Protein AF-X1LSU9-F1 (afdb_monomer_lite)

pLDDT: mean 71.49, std 16.11, range [27.92, 94.62]

Sequence (188 aa):
MALQNEELSKTIVENSAYKALVYTICIPLQLEEAGIKQLFEEMKAILFQFNMSEADKIRLKLGGREEEIYAFFLDNYENIQKHLKIDEVEKLVGQLTKFAREKGRILDFFYCLSKMNGLEEWKRRVSSEILIILEQRLENFFRKIALDQNIASEQDAEKLEKIKSFIQDFRTLPFPEEATKFLLDEVP

Organism: NCBI:txid412755

Secondary structure (DSSP, 8-state):
-HHHHHHHHHHHHHHHHHHHHHHHHHHHH---HHHHHHHHHHHHHHHTTTTS-HHHHHHHHTTS-HHHHHHHHHHHHHHHHHHS-HHHHHHHHHHHHHHHHHTT-HHHHHHHHHHSSS-HHHHHHHHHHHHHHHHHHHHHHHHHHHHHS---SHHHHHHHHHHHHHHHHHHHS---HHHHHHHHHT--

Foldseek 3Di:
DVVVVVVVVVVVVLVVVLVVQCVVDCVPPVDDSVVSVVVCVVCVCVVCVVVDDLLSVLVVQCVDDLVSNLVCCLVQVVSNLVRDDPVVVLVSLVSNCVVCVVVVNLVSSLVSVVPHPDPVVSNLVSVVVVLVVVLVVLVVVLVCLVVVDPVPDPVSVVVSVVSVVVSVVSVVPDRPVVNVCVVVVPDD

Radius of gyration: 27.12 Å; chains: 1; bounding box: 68×30×82 Å

Structure (mmCIF, N/CA/C/O backbone):
data_AF-X1LSU9-F1
#
_entry.id   AF-X1LSU9-F1
#
loop_
_atom_site.group_PDB
_atom_site.id
_atom_site.type_symbol
_atom_site.label_atom_id
_atom_site.label_alt_id
_atom_site.label_comp_id
_atom_site.label_asym_id
_atom_site.label_entity_id
_atom_site.label_seq_id
_atom_site.pdbx_PDB_ins_code
_atom_site.Cartn_x
_atom_site.Cartn_y
_atom_site.Cartn_z
_atom_site.occupancy
_atom_site.B_iso_or_equiv
_atom_site.auth_seq_id
_atom_site.auth_comp_id
_atom_site.auth_asym_id
_atom_site.auth_atom_id
_atom_site.pdbx_PDB_model_num
ATOM 1 N N . MET A 1 1 ? 31.922 -7.205 -19.669 1.00 43.41 1 MET A N 1
ATOM 2 C CA . MET A 1 1 ? 31.616 -7.789 -20.995 1.00 43.41 1 MET A CA 1
ATOM 3 C C . MET A 1 1 ? 30.125 -8.064 -21.199 1.00 43.41 1 MET A C 1
ATOM 5 O O . MET A 1 1 ? 29.621 -7.628 -22.218 1.00 43.41 1 MET A O 1
ATOM 9 N N . ALA A 1 2 ? 29.395 -8.696 -20.266 1.00 40.69 2 ALA A N 1
ATOM 10 C CA . ALA A 1 2 ? 27.947 -8.937 -20.431 1.00 40.69 2 ALA A CA 1
ATOM 11 C C . ALA A 1 2 ? 27.090 -7.647 -20.448 1.00 40.69 2 ALA A C 1
ATOM 13 O O . ALA A 1 2 ? 26.351 -7.426 -21.399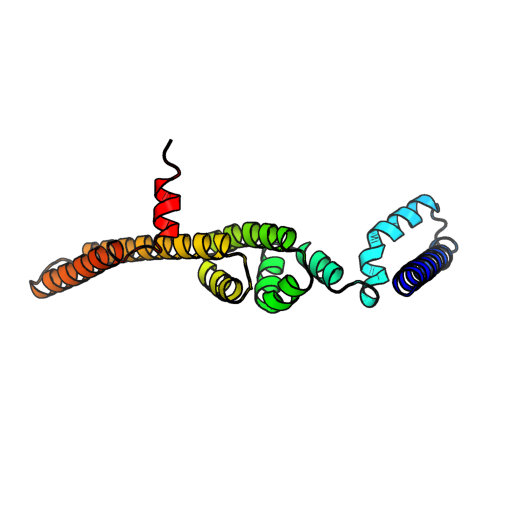 1.00 40.69 2 ALA A O 1
ATOM 14 N N . LEU A 1 3 ? 27.284 -6.743 -19.477 1.00 39.47 3 LEU A N 1
ATOM 15 C CA . LEU A 1 3 ? 26.554 -5.462 -19.383 1.00 39.47 3 LEU A CA 1
ATOM 16 C C . LEU A 1 3 ? 26.781 -4.531 -20.593 1.00 39.47 3 LEU A C 1
ATOM 18 O O . LEU A 1 3 ? 25.851 -3.905 -21.083 1.00 39.47 3 LEU A O 1
ATOM 22 N N . GLN A 1 4 ? 28.009 -4.499 -21.126 1.00 40.50 4 GLN A N 1
ATOM 23 C CA . GLN A 1 4 ? 28.347 -3.708 -22.319 1.00 40.50 4 GLN A CA 1
ATOM 24 C C . GLN A 1 4 ? 27.690 -4.253 -23.595 1.00 40.50 4 GLN A C 1
ATOM 26 O O . GLN A 1 4 ? 27.362 -3.476 -24.484 1.00 40.50 4 GLN A O 1
ATOM 31 N N . ASN A 1 5 ? 27.475 -5.569 -23.693 1.00 44.84 5 ASN A N 1
ATOM 32 C CA . ASN A 1 5 ? 26.793 -6.176 -24.838 1.00 44.84 5 ASN A CA 1
ATOM 33 C C . ASN A 1 5 ? 25.274 -5.950 -24.799 1.00 44.84 5 ASN A C 1
ATOM 35 O O . ASN A 1 5 ? 24.658 -5.812 -25.854 1.00 44.84 5 ASN A O 1
ATOM 39 N N . GLU A 1 6 ? 24.670 -5.878 -23.610 1.00 47.44 6 GLU A N 1
ATOM 40 C CA . GLU A 1 6 ? 23.243 -5.564 -23.449 1.00 47.44 6 GLU A CA 1
ATOM 41 C C . GLU A 1 6 ? 22.931 -4.104 -23.797 1.00 47.44 6 GLU A C 1
ATOM 43 O O . GLU A 1 6 ? 21.983 -3.843 -24.540 1.00 47.44 6 GLU A O 1
ATOM 48 N N . GLU A 1 7 ? 23.760 -3.156 -23.347 1.00 52.84 7 GLU A N 1
ATOM 49 C CA . GLU A 1 7 ? 23.630 -1.743 -23.731 1.00 52.84 7 GLU A CA 1
ATOM 50 C C . GLU A 1 7 ? 23.815 -1.546 -25.240 1.00 52.84 7 GLU A C 1
ATOM 52 O O . GLU A 1 7 ? 23.003 -0.873 -25.876 1.00 52.84 7 GLU A O 1
ATOM 57 N N . LEU A 1 8 ? 24.818 -2.198 -25.840 1.00 51.56 8 LEU A N 1
ATOM 58 C CA . LEU A 1 8 ? 25.077 -2.111 -27.279 1.00 51.56 8 LEU A CA 1
ATOM 59 C C . LEU A 1 8 ? 23.919 -2.694 -28.107 1.00 51.56 8 LEU A C 1
ATOM 61 O O . LEU A 1 8 ? 23.498 -2.099 -29.100 1.00 51.56 8 LEU A O 1
ATOM 65 N N . SER A 1 9 ? 23.369 -3.834 -27.676 1.00 57.09 9 SER A N 1
ATOM 66 C CA . SER A 1 9 ? 22.204 -4.471 -28.301 1.00 57.09 9 SER A CA 1
ATOM 67 C C . SER A 1 9 ? 20.972 -3.564 -28.242 1.00 57.09 9 SER A C 1
ATOM 69 O O . SER A 1 9 ? 20.299 -3.347 -29.253 1.00 57.09 9 SER A O 1
ATOM 71 N N . LYS A 1 10 ? 20.728 -2.935 -27.085 1.00 60.06 10 LYS A N 1
ATOM 72 C CA . LYS A 1 10 ? 19.634 -1.979 -26.896 1.00 60.06 10 LYS A CA 1
ATOM 73 C C . LYS A 1 10 ? 19.772 -0.769 -27.821 1.00 60.06 10 LYS A C 1
ATOM 75 O O . LYS A 1 10 ? 18.811 -0.412 -28.496 1.00 60.06 10 LYS A O 1
ATOM 80 N N . THR A 1 11 ? 20.967 -0.187 -27.935 1.00 66.38 11 THR A N 1
ATOM 81 C CA . THR A 1 11 ? 21.220 0.949 -28.839 1.00 66.38 11 THR A CA 1
ATOM 82 C C . THR A 1 11 ? 20.999 0.588 -30.313 1.00 66.38 11 THR A C 1
ATOM 84 O O . THR A 1 11 ? 20.454 1.389 -31.073 1.00 66.38 11 THR A O 1
ATOM 87 N N . ILE A 1 12 ? 21.384 -0.619 -30.741 1.00 67.44 12 ILE A N 1
ATOM 88 C CA . ILE A 1 12 ? 21.176 -1.087 -32.123 1.00 67.44 12 ILE A CA 1
ATOM 89 C C . ILE A 1 12 ? 19.682 -1.257 -32.425 1.00 67.44 12 ILE A C 1
ATOM 91 O O . ILE A 1 12 ? 19.212 -0.844 -33.490 1.00 67.44 12 ILE A O 1
ATOM 95 N N . VAL A 1 13 ? 18.928 -1.828 -31.485 1.00 68.12 13 VAL A N 1
ATOM 96 C CA . VAL A 1 13 ? 17.480 -2.031 -31.611 1.00 68.12 13 VAL A CA 1
ATOM 97 C C . VAL A 1 13 ? 16.734 -0.694 -31.623 1.00 68.12 13 VAL A C 1
ATOM 99 O O . VAL A 1 13 ? 15.888 -0.479 -32.491 1.00 68.12 13 VAL A O 1
ATOM 102 N N . GLU A 1 14 ? 17.094 0.237 -30.737 1.00 65.12 14 GLU A N 1
ATOM 103 C CA . GLU A 1 14 ? 16.506 1.582 -30.691 1.00 65.12 14 GLU A CA 1
ATOM 104 C C . GLU A 1 14 ? 16.748 2.360 -31.990 1.00 65.12 14 GLU A C 1
ATOM 106 O O . GLU A 1 14 ? 15.809 2.907 -32.571 1.00 65.12 14 GLU A O 1
ATOM 111 N N . ASN A 1 15 ? 17.976 2.324 -32.514 1.00 71.56 15 ASN A N 1
ATOM 112 C CA . ASN A 1 15 ? 18.310 2.957 -33.790 1.00 71.56 15 ASN A CA 1
ATOM 113 C C . ASN A 1 15 ? 17.578 2.322 -34.978 1.00 71.56 15 ASN A C 1
ATOM 115 O O . ASN A 1 15 ? 17.238 3.013 -35.940 1.00 71.56 15 ASN A O 1
ATOM 119 N N . SER A 1 16 ? 17.336 1.013 -34.932 1.00 68.00 16 SER A N 1
ATOM 120 C CA . SER A 1 16 ? 16.625 0.299 -35.995 1.00 68.00 16 SER A CA 1
ATOM 121 C C . SER A 1 16 ? 15.130 0.618 -35.986 1.00 68.00 16 SER A C 1
ATOM 123 O O . SER A 1 16 ? 14.554 0.848 -37.048 1.00 68.00 16 SER A O 1
ATOM 125 N N . ALA A 1 17 ? 14.514 0.711 -34.805 1.00 64.62 17 ALA A N 1
ATOM 126 C CA . ALA A 1 17 ? 13.117 1.113 -34.663 1.00 64.62 17 ALA A CA 1
ATOM 127 C C . ALA A 1 17 ? 12.899 2.578 -35.059 1.00 64.62 17 ALA A C 1
ATOM 129 O O . ALA A 1 17 ? 11.955 2.869 -35.788 1.00 64.62 17 ALA A O 1
ATOM 130 N N . TYR A 1 18 ? 13.799 3.483 -34.655 1.00 66.75 18 TYR A N 1
ATOM 131 C CA . TYR A 1 18 ? 13.759 4.884 -35.081 1.00 66.75 18 TYR A CA 1
ATOM 132 C C . TYR A 1 18 ? 13.833 4.995 -36.609 1.00 66.75 18 TYR A C 1
ATOM 134 O O . TYR A 1 18 ? 12.986 5.635 -37.227 1.00 66.75 18 TYR A O 1
ATOM 142 N N . LYS A 1 19 ? 14.780 4.287 -37.243 1.00 64.69 19 LYS A N 1
ATOM 143 C CA . LYS A 1 19 ? 14.878 4.236 -38.710 1.00 64.69 19 LYS A CA 1
ATOM 144 C C . LYS A 1 19 ? 13.607 3.678 -39.349 1.00 64.69 19 LYS A C 1
ATOM 146 O O . LYS A 1 19 ? 13.119 4.264 -40.308 1.00 64.69 19 LYS A O 1
ATOM 151 N N . ALA A 1 20 ? 13.050 2.587 -38.828 1.00 64.31 20 ALA A N 1
ATOM 152 C CA . ALA A 1 20 ? 11.812 2.010 -39.350 1.00 64.31 20 ALA A CA 1
ATOM 153 C C . ALA A 1 20 ? 10.632 2.992 -39.256 1.00 64.31 20 ALA A C 1
ATOM 155 O O . ALA A 1 20 ? 9.842 3.095 -40.194 1.00 64.31 20 ALA A O 1
ATOM 156 N N . LEU A 1 21 ? 10.546 3.755 -38.165 1.00 63.75 21 LEU A N 1
ATOM 157 C CA . LEU A 1 21 ? 9.507 4.759 -37.955 1.00 63.75 21 LEU A CA 1
ATOM 158 C C . LEU A 1 21 ? 9.661 5.941 -38.925 1.00 63.75 21 LEU A C 1
ATOM 160 O O . LEU A 1 21 ? 8.684 6.346 -39.551 1.00 63.75 21 LEU A O 1
ATOM 164 N N . VAL A 1 22 ? 10.894 6.406 -39.152 1.00 58.59 22 VAL A N 1
ATOM 165 C CA . VAL A 1 22 ? 11.222 7.400 -40.189 1.00 58.59 22 VAL A CA 1
ATOM 166 C C . VAL A 1 22 ? 10.805 6.900 -41.576 1.00 58.59 22 VAL A C 1
ATOM 168 O O . VAL A 1 22 ? 10.072 7.588 -42.276 1.00 58.59 22 VAL A O 1
ATOM 171 N N . TYR A 1 23 ? 11.176 5.680 -41.974 1.00 55.72 23 TYR A N 1
ATOM 172 C CA . TYR A 1 23 ? 10.815 5.149 -43.298 1.00 55.72 23 TYR A CA 1
ATOM 173 C C . TYR A 1 23 ? 9.305 4.945 -43.485 1.00 55.72 23 TYR A C 1
ATOM 175 O O . TYR A 1 23 ? 8.791 5.155 -44.583 1.00 55.72 23 TYR A O 1
ATOM 183 N N . THR A 1 24 ? 8.591 4.563 -42.425 1.00 56.50 24 THR A N 1
ATOM 184 C CA . THR A 1 24 ? 7.154 4.250 -42.486 1.00 56.50 24 THR A CA 1
ATOM 185 C C . THR A 1 24 ? 6.278 5.506 -42.424 1.00 56.50 24 THR A C 1
ATOM 187 O O . THR A 1 24 ? 5.192 5.515 -42.996 1.00 56.50 24 THR A O 1
ATOM 190 N N . ILE A 1 25 ? 6.743 6.574 -41.763 1.00 56.84 25 ILE A N 1
ATOM 191 C CA . ILE A 1 25 ? 5.957 7.792 -41.509 1.00 56.84 25 ILE A CA 1
ATOM 192 C C . ILE A 1 25 ? 6.453 8.990 -42.343 1.00 56.84 25 ILE A C 1
ATOM 194 O O . ILE A 1 25 ? 5.621 9.695 -42.911 1.00 56.84 25 ILE A O 1
ATOM 198 N N . CYS A 1 26 ? 7.767 9.226 -42.491 1.00 48.84 26 CYS A N 1
ATOM 199 C CA . CYS A 1 26 ? 8.276 10.395 -43.237 1.00 48.84 26 CYS A CA 1
ATOM 200 C C . CYS A 1 26 ? 7.946 10.334 -44.729 1.00 48.84 26 CYS A C 1
ATOM 202 O O . CYS A 1 26 ? 7.553 11.345 -45.306 1.00 48.84 26 CYS A O 1
ATOM 204 N N . ILE A 1 27 ? 8.134 9.175 -45.369 1.00 53.09 27 ILE A N 1
ATOM 205 C CA . ILE A 1 27 ? 8.016 9.070 -46.832 1.00 53.09 27 ILE A CA 1
ATOM 206 C C . ILE A 1 27 ? 6.568 9.306 -47.299 1.00 53.09 27 ILE A C 1
ATOM 208 O O . ILE A 1 27 ? 6.387 10.055 -48.260 1.00 53.09 27 ILE A O 1
ATOM 212 N N . PRO A 1 28 ? 5.530 8.758 -46.632 1.00 54.03 28 PRO A N 1
ATOM 213 C CA . PRO A 1 28 ? 4.147 8.986 -47.052 1.00 54.03 28 PRO A CA 1
ATOM 214 C C . PRO A 1 28 ? 3.534 10.301 -46.543 1.00 54.03 28 PRO A C 1
ATOM 216 O O . PRO A 1 28 ? 2.667 10.845 -47.221 1.00 54.03 28 PRO A O 1
ATOM 219 N N . LEU A 1 29 ? 3.936 10.806 -45.365 1.00 57.53 29 LEU A N 1
ATOM 220 C CA . LEU A 1 29 ? 3.254 11.931 -44.692 1.00 57.53 29 LEU A CA 1
ATOM 221 C C . LEU A 1 29 ? 4.034 13.257 -44.702 1.00 57.53 29 LEU A C 1
ATOM 223 O O . LEU A 1 29 ? 3.509 14.250 -44.209 1.00 57.53 29 LEU A O 1
ATOM 227 N N . GLN A 1 30 ? 5.255 13.291 -45.256 1.00 62.78 30 GLN A N 1
ATOM 228 C CA . GLN A 1 30 ? 6.092 14.501 -45.388 1.00 62.78 30 GLN A CA 1
ATOM 229 C C . GLN A 1 30 ? 6.279 15.293 -44.078 1.00 62.78 30 GLN A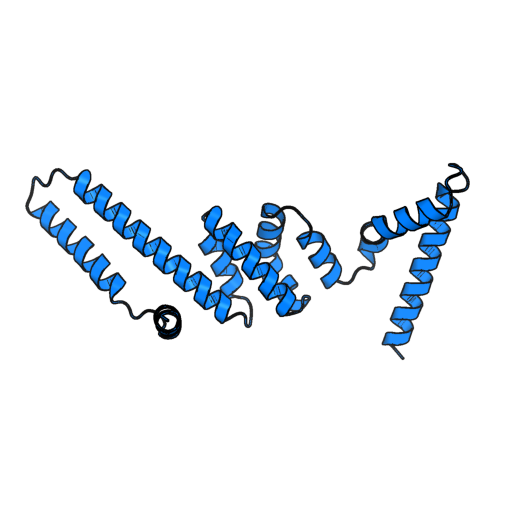 C 1
ATOM 231 O O . GLN A 1 30 ? 6.394 16.516 -44.086 1.00 62.78 30 GLN A O 1
ATOM 236 N N . LEU A 1 31 ? 6.302 14.604 -42.937 1.00 62.94 31 LEU A N 1
ATOM 237 C CA . LEU A 1 31 ? 6.527 15.233 -41.637 1.00 62.94 31 LEU A CA 1
ATOM 238 C C . LEU A 1 31 ? 8.015 15.547 -41.428 1.00 62.94 31 LEU A C 1
ATOM 240 O O . LEU A 1 31 ? 8.885 14.767 -41.824 1.00 62.94 31 LEU A O 1
ATOM 244 N N . GLU A 1 32 ? 8.298 16.668 -40.762 1.00 69.81 32 GLU A N 1
ATOM 245 C CA . GLU A 1 32 ? 9.661 17.051 -40.387 1.00 69.81 32 GLU A CA 1
ATOM 246 C C . GLU A 1 32 ? 10.273 16.047 -39.399 1.00 69.81 32 GLU A C 1
ATOM 248 O O . GLU A 1 32 ? 9.643 15.631 -38.422 1.00 69.81 32 GLU A O 1
ATOM 253 N N . GLU A 1 33 ? 11.541 15.697 -39.625 1.00 65.56 33 GLU A N 1
ATOM 254 C CA . GLU A 1 33 ? 12.274 14.696 -38.837 1.00 65.56 33 GLU A CA 1
ATOM 255 C C . GLU A 1 33 ? 12.290 15.022 -37.331 1.00 65.56 33 GLU A C 1
ATOM 257 O O . GLU A 1 33 ? 12.196 14.125 -36.491 1.00 65.56 33 GLU A O 1
ATOM 262 N N . ALA A 1 34 ? 12.326 16.310 -36.974 1.00 72.69 34 ALA A N 1
ATOM 263 C CA . ALA A 1 34 ? 12.299 16.768 -35.587 1.00 72.69 34 ALA A CA 1
ATOM 264 C C . ALA A 1 34 ? 11.001 16.381 -34.852 1.00 72.69 34 ALA A C 1
ATOM 266 O O . ALA A 1 34 ? 11.062 15.904 -33.717 1.00 72.69 34 ALA A O 1
ATOM 267 N N . GLY A 1 35 ? 9.842 16.520 -35.504 1.00 66.56 35 GLY A N 1
ATOM 268 C CA . GLY A 1 35 ? 8.546 16.159 -34.919 1.00 66.56 35 GLY A CA 1
ATOM 269 C C . GLY A 1 35 ? 8.390 14.650 -34.730 1.00 66.56 35 GLY A C 1
ATOM 270 O O . GLY A 1 35 ? 7.811 14.197 -33.747 1.00 66.56 35 GLY A O 1
ATOM 271 N N . ILE A 1 36 ? 8.980 13.851 -35.622 1.00 65.56 36 ILE A N 1
ATOM 272 C CA . ILE A 1 36 ? 8.977 12.388 -35.508 1.00 65.56 36 ILE A CA 1
ATOM 273 C C . ILE A 1 36 ? 9.933 11.905 -34.424 1.00 65.56 36 ILE A C 1
ATOM 275 O O . ILE A 1 36 ? 9.603 10.965 -33.707 1.00 65.56 36 ILE A O 1
ATOM 279 N N . LYS A 1 37 ? 11.092 12.544 -34.258 1.00 69.12 37 LYS A N 1
ATOM 280 C CA . LYS A 1 37 ? 11.986 12.245 -33.136 1.00 69.12 37 LYS A CA 1
ATOM 281 C C . LYS A 1 37 ? 11.293 12.485 -31.799 1.00 69.12 37 LYS A C 1
ATOM 283 O O . LYS A 1 37 ? 11.411 11.658 -30.900 1.00 69.12 37 LYS A O 1
ATOM 288 N N . GLN A 1 38 ? 10.529 13.568 -31.694 1.00 71.62 38 GLN A N 1
ATOM 289 C CA . GLN A 1 38 ? 9.727 13.843 -30.510 1.00 71.62 38 GLN A CA 1
ATOM 290 C C . GLN A 1 38 ? 8.628 12.786 -30.308 1.00 71.62 38 GLN A C 1
ATOM 292 O O . GLN A 1 38 ? 8.544 12.204 -29.232 1.00 71.62 38 GLN A O 1
ATOM 297 N N . LEU A 1 39 ? 7.866 12.456 -31.357 1.00 66.69 39 LEU A N 1
ATOM 298 C CA . LEU A 1 39 ? 6.844 11.406 -31.313 1.00 66.69 39 LEU A CA 1
ATOM 299 C C . LEU A 1 39 ? 7.436 10.036 -30.932 1.00 66.69 39 LEU A C 1
ATOM 301 O O . LEU A 1 39 ? 6.845 9.287 -30.163 1.00 66.69 39 LEU A O 1
ATOM 305 N N . PHE A 1 40 ? 8.615 9.700 -31.455 1.00 67.00 40 PHE A N 1
ATOM 306 C CA . PHE A 1 40 ? 9.320 8.460 -31.146 1.00 67.00 40 PHE A CA 1
ATOM 307 C C . PHE A 1 40 ? 9.729 8.397 -29.678 1.00 67.00 40 PHE A C 1
ATOM 309 O O . PHE A 1 40 ? 9.519 7.363 -29.056 1.00 67.00 40 PHE A O 1
ATOM 316 N N . GLU A 1 41 ? 10.275 9.477 -29.115 1.00 69.38 41 GLU A N 1
ATOM 317 C CA . GLU A 1 41 ? 10.607 9.542 -27.687 1.00 69.38 41 GLU A CA 1
ATOM 318 C C . GLU A 1 41 ? 9.349 9.443 -26.810 1.00 69.38 41 GLU A C 1
ATOM 320 O O . GLU A 1 41 ? 9.332 8.683 -25.842 1.00 69.38 41 GLU A O 1
ATOM 325 N N . GLU A 1 42 ? 8.262 10.119 -27.191 1.00 70.38 42 GLU A N 1
ATOM 326 C CA . GLU A 1 42 ? 6.972 10.053 -26.490 1.00 70.38 42 GLU A CA 1
ATOM 327 C C . GLU A 1 42 ? 6.345 8.647 -26.554 1.00 70.38 42 GLU A C 1
ATOM 329 O O . GLU A 1 42 ? 5.770 8.162 -25.580 1.00 70.38 42 GLU A O 1
ATOM 334 N N . MET A 1 43 ? 6.498 7.950 -27.683 1.00 62.09 43 MET A N 1
ATOM 335 C CA . MET A 1 43 ? 5.953 6.608 -27.905 1.00 62.09 43 MET A CA 1
ATOM 336 C C . MET A 1 43 ? 6.931 5.481 -27.560 1.00 62.09 43 MET A C 1
ATOM 338 O O . MET A 1 43 ? 6.549 4.311 -27.624 1.00 62.09 43 MET A O 1
ATOM 342 N N . LYS A 1 44 ? 8.171 5.788 -27.165 1.00 66.12 44 LYS A N 1
ATOM 343 C CA . LYS A 1 44 ? 9.240 4.806 -26.914 1.00 66.12 44 LYS A CA 1
ATOM 344 C C . LYS A 1 44 ? 8.816 3.758 -25.887 1.00 66.12 44 LYS A C 1
ATOM 346 O O . LYS A 1 44 ? 9.028 2.563 -26.084 1.00 66.12 44 LYS A O 1
ATOM 351 N N . ALA A 1 45 ? 8.139 4.200 -24.830 1.00 56.81 45 ALA A N 1
ATOM 352 C CA . ALA A 1 45 ? 7.611 3.333 -23.780 1.00 56.81 45 ALA A CA 1
ATOM 353 C C . ALA A 1 45 ? 6.540 2.344 -24.290 1.00 56.81 45 ALA A C 1
ATOM 355 O O . ALA A 1 45 ? 6.424 1.236 -23.775 1.00 56.81 45 ALA A O 1
ATOM 356 N N . ILE A 1 46 ? 5.787 2.718 -25.329 1.00 58.12 46 ILE A N 1
ATOM 357 C CA . ILE A 1 46 ? 4.765 1.870 -25.961 1.00 58.12 46 ILE A CA 1
ATOM 358 C C . ILE A 1 46 ? 5.416 0.943 -26.999 1.00 58.12 46 ILE A C 1
ATOM 360 O O . ILE A 1 46 ? 5.146 -0.255 -27.026 1.00 58.12 46 ILE A O 1
ATOM 364 N N . LEU A 1 47 ? 6.317 1.477 -27.829 1.00 56.59 47 LEU A N 1
ATOM 365 C CA . LEU A 1 47 ? 6.982 0.746 -28.914 1.00 56.59 47 LEU A CA 1
ATOM 366 C C . LEU A 1 47 ? 7.902 -0.373 -28.408 1.00 56.59 47 LEU A C 1
ATOM 368 O O . LEU A 1 47 ? 8.030 -1.406 -29.062 1.00 56.59 47 LEU A O 1
ATOM 372 N N . PHE A 1 48 ? 8.514 -0.197 -27.235 1.00 58.66 48 PHE A N 1
ATOM 373 C CA . PHE A 1 48 ? 9.424 -1.180 -26.643 1.00 58.66 48 PHE A CA 1
ATOM 374 C C . PHE A 1 48 ? 8.822 -1.969 -25.485 1.00 58.66 48 PHE A C 1
ATOM 376 O O . PHE A 1 48 ? 9.571 -2.609 -24.753 1.00 58.66 48 PHE A O 1
ATOM 383 N N . GLN A 1 49 ? 7.497 -2.001 -25.336 1.00 51.84 49 GLN A N 1
ATOM 384 C CA . GLN A 1 49 ? 6.814 -2.704 -24.243 1.00 51.84 49 GLN A CA 1
ATOM 385 C C . GLN A 1 49 ? 7.281 -4.169 -24.051 1.00 51.84 49 GLN A C 1
ATOM 387 O O . GLN A 1 49 ? 7.290 -4.677 -22.928 1.00 51.84 49 GLN A O 1
ATOM 392 N N . PHE A 1 50 ? 7.739 -4.835 -25.120 1.00 53.69 50 PHE A N 1
ATOM 393 C CA . PHE A 1 50 ? 8.284 -6.201 -25.089 1.00 53.69 50 PHE A CA 1
ATOM 394 C C . PHE A 1 50 ? 9.769 -6.309 -24.671 1.00 53.69 50 PHE A C 1
ATOM 396 O O . PHE A 1 50 ? 10.190 -7.385 -24.260 1.00 53.69 50 PHE A O 1
ATOM 403 N N . ASN A 1 51 ? 10.537 -5.211 -24.708 1.00 62.44 51 ASN A N 1
ATOM 404 C CA . ASN A 1 51 ? 11.956 -5.120 -24.313 1.00 62.44 51 ASN A CA 1
ATOM 405 C C . ASN A 1 51 ? 12.189 -4.299 -23.027 1.00 62.44 51 ASN A C 1
ATOM 407 O O . ASN A 1 51 ? 13.333 -4.040 -22.652 1.00 62.44 51 ASN A O 1
ATOM 411 N N . MET A 1 52 ? 11.127 -3.853 -22.353 1.00 63.94 52 MET A N 1
ATOM 412 C CA . MET A 1 52 ? 11.241 -3.114 -21.095 1.00 63.94 52 MET A CA 1
ATOM 413 C C . MET A 1 52 ? 11.632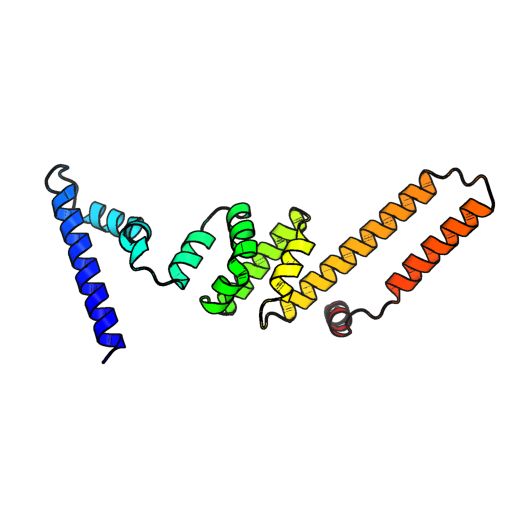 -4.034 -19.940 1.00 63.94 52 MET A C 1
ATOM 415 O O . MET A 1 52 ? 11.149 -5.165 -19.843 1.00 63.94 52 MET A O 1
ATOM 419 N N . SER A 1 53 ? 12.467 -3.519 -19.034 1.00 74.75 53 SER A N 1
ATOM 420 C CA . SER A 1 53 ? 12.718 -4.194 -17.762 1.00 74.75 53 SER A CA 1
ATOM 421 C C . SER A 1 53 ? 11.407 -4.311 -16.974 1.00 74.75 53 SER A C 1
ATOM 423 O O . SER A 1 53 ? 10.521 -3.463 -17.106 1.00 74.75 53 SER A O 1
ATOM 425 N N . GLU A 1 54 ? 11.265 -5.341 -16.137 1.00 80.94 54 GLU A N 1
ATOM 426 C CA . GLU A 1 54 ? 10.067 -5.492 -15.291 1.00 80.94 54 GLU A CA 1
ATOM 427 C C . GLU A 1 54 ? 9.828 -4.257 -14.407 1.00 80.94 54 GLU A C 1
ATOM 429 O O . GLU A 1 54 ? 8.688 -3.834 -14.229 1.00 80.94 54 GLU A O 1
ATOM 434 N N . ALA A 1 55 ? 10.899 -3.598 -13.951 1.00 80.00 55 ALA A N 1
ATOM 435 C CA . ALA A 1 55 ? 10.810 -2.342 -13.211 1.00 80.00 55 ALA A CA 1
ATOM 436 C C . ALA A 1 55 ? 10.149 -1.225 -14.037 1.00 80.00 55 ALA A C 1
ATOM 438 O O . ALA A 1 55 ? 9.287 -0.510 -13.531 1.00 80.00 55 ALA A O 1
ATOM 439 N N . ASP A 1 56 ? 10.495 -1.087 -15.318 1.00 74.00 56 ASP A N 1
ATOM 440 C CA . ASP A 1 56 ? 9.911 -0.045 -16.168 1.00 74.00 56 ASP A CA 1
ATOM 441 C C . ASP A 1 56 ? 8.459 -0.362 -16.552 1.00 74.00 56 ASP A C 1
ATOM 443 O O . ASP A 1 56 ? 7.633 0.548 -16.643 1.00 74.00 56 ASP A O 1
ATOM 447 N N . LYS A 1 57 ? 8.115 -1.647 -16.716 1.00 79.44 57 LYS A N 1
ATOM 448 C CA . LYS A 1 57 ? 6.717 -2.081 -16.896 1.00 79.44 57 LYS A CA 1
ATOM 449 C C . LYS A 1 57 ? 5.870 -1.724 -15.677 1.00 79.44 57 LYS A C 1
ATOM 451 O O . LYS A 1 57 ? 4.753 -1.231 -15.832 1.00 79.44 57 LYS A O 1
ATOM 456 N N . ILE A 1 58 ? 6.411 -1.935 -14.476 1.00 84.12 58 ILE A N 1
ATOM 457 C CA . ILE A 1 58 ? 5.773 -1.537 -13.219 1.00 84.12 58 ILE A CA 1
ATOM 458 C C . ILE A 1 58 ? 5.601 -0.016 -13.180 1.00 84.12 58 ILE A C 1
ATOM 460 O O . ILE A 1 58 ? 4.481 0.450 -12.998 1.00 84.12 58 ILE A O 1
ATOM 464 N N . ARG A 1 59 ? 6.655 0.773 -13.431 1.00 82.69 59 ARG A N 1
ATOM 465 C CA . ARG A 1 59 ? 6.573 2.248 -13.431 1.00 82.69 59 ARG A CA 1
ATOM 466 C C . ARG A 1 59 ? 5.519 2.786 -14.400 1.00 82.69 59 ARG A C 1
ATOM 468 O O . ARG A 1 59 ? 4.788 3.701 -14.039 1.00 82.69 59 ARG A O 1
ATOM 475 N N . LEU A 1 60 ? 5.387 2.189 -15.586 1.00 78.25 60 LEU A N 1
ATOM 476 C CA . LEU A 1 60 ? 4.321 2.528 -16.535 1.00 78.25 60 LEU A CA 1
ATOM 477 C C . LEU A 1 60 ? 2.925 2.319 -15.939 1.00 78.25 60 LEU A C 1
ATOM 479 O O . LEU A 1 60 ? 2.059 3.177 -16.088 1.00 78.25 60 LEU A O 1
ATOM 483 N N . LYS A 1 61 ? 2.702 1.194 -15.250 1.00 80.75 61 LYS A N 1
ATOM 484 C CA . LYS A 1 61 ? 1.428 0.917 -14.567 1.00 80.75 61 LYS A CA 1
ATOM 485 C C . LYS A 1 61 ? 1.179 1.875 -13.403 1.00 80.75 61 LYS A C 1
ATOM 487 O O . LYS A 1 61 ? 0.038 2.270 -13.184 1.00 80.75 61 LYS A O 1
ATOM 492 N N . LEU A 1 62 ? 2.238 2.304 -12.720 1.00 84.25 62 LEU A N 1
ATOM 493 C CA . LEU A 1 62 ? 2.173 3.300 -11.649 1.00 84.25 62 LEU A CA 1
ATOM 494 C C . LEU A 1 62 ? 1.973 4.743 -12.156 1.00 84.25 62 LEU A C 1
ATOM 496 O O . LEU A 1 62 ? 1.749 5.635 -11.347 1.00 84.25 62 LEU A O 1
ATOM 500 N N . GLY A 1 63 ? 2.014 4.987 -13.472 1.00 77.50 63 GLY A N 1
ATOM 501 C CA . GLY A 1 63 ? 1.694 6.285 -14.085 1.00 77.50 63 GLY A CA 1
ATOM 502 C C . GLY A 1 63 ? 0.203 6.502 -14.389 1.00 77.50 63 GLY A C 1
ATOM 503 O O . GLY A 1 63 ? -0.145 7.497 -15.023 1.00 77.50 63 GLY A O 1
ATOM 504 N N . GLY A 1 64 ? -0.663 5.556 -14.006 1.00 76.44 64 GLY A N 1
ATOM 505 C CA . GLY A 1 64 ? -2.106 5.588 -14.259 1.00 76.44 64 GLY A CA 1
ATOM 506 C C . GLY A 1 64 ? -2.907 6.441 -13.270 1.00 76.44 64 GLY A C 1
ATOM 507 O O . GLY A 1 64 ? -2.383 7.310 -12.575 1.00 76.44 64 GLY A O 1
ATOM 508 N N . ARG A 1 65 ? -4.220 6.197 -13.195 1.00 84.94 65 ARG A N 1
ATOM 509 C CA . ARG A 1 65 ? -5.091 6.858 -12.202 1.00 84.94 65 ARG A CA 1
ATOM 510 C C . ARG A 1 65 ? -4.903 6.232 -10.819 1.00 84.94 65 ARG A C 1
ATOM 512 O O . ARG A 1 65 ? -4.680 5.033 -10.727 1.00 84.94 65 ARG A O 1
ATOM 519 N N . GLU A 1 66 ? -5.085 6.997 -9.739 1.00 86.62 66 GLU A N 1
ATOM 520 C CA . GLU A 1 66 ? -4.849 6.514 -8.361 1.00 86.62 66 GLU A CA 1
ATOM 521 C C . GLU A 1 66 ? -5.576 5.201 -8.016 1.00 86.62 66 GLU A C 1
ATOM 523 O O . GLU A 1 66 ? -4.984 4.318 -7.405 1.00 86.62 66 GLU A O 1
ATOM 528 N N . GLU 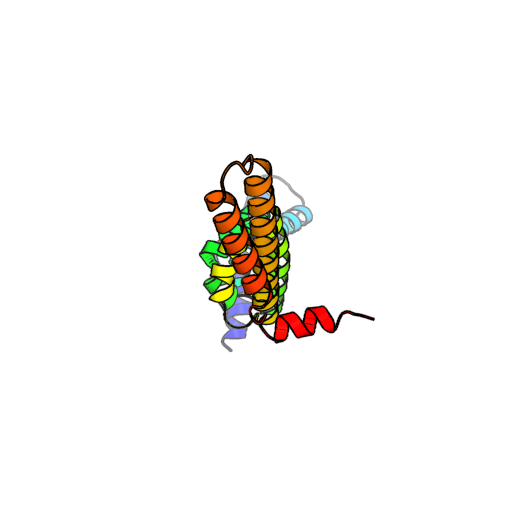A 1 67 ? -6.825 5.032 -8.459 1.00 89.81 67 GLU A N 1
ATOM 529 C CA . GLU A 1 67 ? -7.593 3.790 -8.261 1.00 89.81 67 GLU A CA 1
ATOM 530 C C . GLU A 1 67 ? -6.955 2.590 -8.986 1.00 89.81 67 GLU A C 1
ATOM 532 O O . GLU A 1 67 ? -6.899 1.490 -8.442 1.00 89.81 67 GLU A O 1
ATOM 537 N N . GLU A 1 68 ? -6.444 2.803 -10.200 1.00 88.69 68 GLU A N 1
ATOM 538 C CA . GLU A 1 68 ? -5.782 1.769 -11.004 1.00 88.69 68 GLU A CA 1
ATOM 539 C C . GLU A 1 68 ? -4.427 1.398 -10.399 1.00 88.69 68 GLU A C 1
ATOM 541 O O . GLU A 1 68 ? -4.090 0.219 -10.324 1.00 88.69 68 GLU A O 1
ATOM 546 N N . ILE A 1 69 ? -3.679 2.398 -9.921 1.00 91.62 69 ILE A N 1
ATOM 547 C CA . ILE A 1 69 ? -2.410 2.209 -9.211 1.00 91.62 69 ILE A CA 1
ATOM 548 C C . ILE A 1 69 ? -2.649 1.393 -7.940 1.00 91.62 69 ILE A C 1
ATOM 550 O O . ILE A 1 69 ? -1.916 0.444 -7.668 1.00 91.62 69 ILE A O 1
ATOM 554 N N . TYR A 1 70 ? -3.687 1.737 -7.175 1.00 93.31 70 TYR A N 1
ATOM 555 C CA . TYR A 1 70 ? -4.040 1.036 -5.947 1.00 93.31 70 TYR A CA 1
ATOM 556 C C . TYR A 1 70 ? -4.428 -0.424 -6.214 1.00 93.31 70 TYR A C 1
ATOM 558 O O . TYR A 1 70 ? -3.886 -1.322 -5.573 1.00 93.31 70 TYR A O 1
ATOM 566 N N . ALA A 1 71 ? -5.305 -0.679 -7.191 1.00 92.00 71 ALA A N 1
ATOM 567 C CA . ALA A 1 71 ? -5.680 -2.041 -7.577 1.00 92.00 71 ALA A CA 1
ATOM 568 C C . ALA A 1 71 ? -4.462 -2.846 -8.056 1.00 92.00 71 ALA A C 1
ATOM 570 O O . ALA A 1 71 ? -4.217 -3.955 -7.586 1.00 92.00 71 ALA A O 1
ATOM 571 N N . PHE A 1 72 ? -3.638 -2.247 -8.920 1.00 92.44 72 PHE A N 1
ATOM 572 C CA . PHE A 1 72 ? -2.409 -2.869 -9.398 1.00 92.44 72 PHE A CA 1
ATOM 573 C C . PHE A 1 72 ? -1.454 -3.214 -8.249 1.00 92.44 72 PHE A C 1
ATOM 575 O O . PHE A 1 72 ? -0.873 -4.299 -8.250 1.00 92.44 72 PHE A O 1
ATOM 582 N N . PHE A 1 73 ? -1.310 -2.325 -7.262 1.00 93.88 73 PHE A N 1
ATOM 583 C CA . PHE A 1 73 ? -0.481 -2.563 -6.085 1.00 93.88 73 PHE A CA 1
ATOM 584 C C . PHE A 1 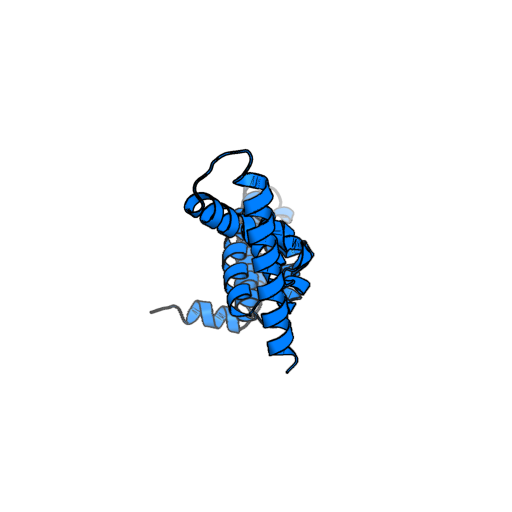73 ? -0.967 -3.759 -5.265 1.00 93.88 73 PHE A C 1
ATOM 586 O O . PHE A 1 73 ? -0.153 -4.614 -4.921 1.00 93.88 73 PHE A O 1
ATOM 593 N N . LEU A 1 74 ? -2.271 -3.850 -4.981 1.00 92.19 74 LEU A N 1
ATOM 594 C CA . LEU A 1 74 ? -2.825 -4.962 -4.202 1.00 92.19 74 LEU A CA 1
ATOM 595 C C . LEU A 1 74 ? -2.544 -6.318 -4.859 1.00 92.19 74 LEU A C 1
ATOM 597 O O . LEU A 1 74 ? -2.191 -7.269 -4.163 1.00 92.19 74 LEU A O 1
ATOM 601 N N . ASP A 1 75 ? -2.626 -6.375 -6.187 1.00 92.81 75 ASP A N 1
ATOM 602 C CA . ASP A 1 75 ? -2.426 -7.604 -6.954 1.00 92.81 75 ASP A CA 1
ATOM 603 C C . ASP A 1 75 ? -0.942 -7.937 -7.201 1.00 92.81 75 ASP A C 1
ATOM 605 O O . ASP A 1 75 ? -0.608 -9.082 -7.502 1.00 92.81 75 ASP A O 1
ATOM 609 N N . ASN A 1 76 ? -0.034 -6.954 -7.105 1.00 93.06 76 ASN A N 1
ATOM 610 C CA . ASN A 1 76 ? 1.356 -7.091 -7.568 1.00 93.06 76 ASN A CA 1
ATOM 611 C C . ASN A 1 76 ? 2.418 -6.632 -6.551 1.00 93.06 76 ASN A C 1
ATOM 613 O O . ASN A 1 76 ? 3.571 -6.422 -6.937 1.00 93.06 76 ASN A O 1
ATOM 617 N N . TYR A 1 77 ? 2.078 -6.483 -5.266 1.00 91.44 77 TYR A N 1
ATOM 618 C CA . TYR A 1 77 ? 2.983 -5.936 -4.240 1.00 91.44 77 TYR A CA 1
ATOM 619 C C . TYR A 1 77 ? 4.339 -6.669 -4.154 1.00 91.44 77 TYR A C 1
ATOM 621 O O . TYR A 1 77 ? 5.374 -6.024 -3.982 1.00 91.44 77 TYR A O 1
ATOM 629 N N . GLU A 1 78 ? 4.370 -7.993 -4.344 1.00 93.19 78 GLU A N 1
ATOM 630 C CA . GLU A 1 78 ? 5.612 -8.788 -4.344 1.00 93.19 78 GLU A CA 1
ATOM 631 C C . GLU A 1 78 ? 6.511 -8.440 -5.535 1.00 93.19 78 GLU A C 1
ATOM 633 O O . GLU A 1 78 ? 7.726 -8.286 -5.394 1.00 93.19 78 GLU A O 1
ATOM 638 N N . ASN A 1 79 ? 5.905 -8.275 -6.713 1.00 91.94 79 ASN A N 1
ATOM 639 C CA . ASN A 1 79 ? 6.615 -7.932 -7.941 1.00 91.94 79 ASN A CA 1
ATOM 640 C C . ASN A 1 79 ? 7.168 -6.499 -7.866 1.00 91.94 79 ASN A C 1
ATOM 642 O O . ASN A 1 79 ? 8.322 -6.247 -8.208 1.00 91.94 79 ASN A O 1
ATOM 646 N N . ILE A 1 80 ? 6.369 -5.575 -7.324 1.00 92.31 80 ILE A N 1
ATOM 647 C CA . ILE A 1 80 ? 6.768 -4.191 -7.048 1.00 92.31 80 ILE A CA 1
ATOM 648 C C . ILE A 1 80 ? 7.976 -4.159 -6.109 1.00 92.31 80 ILE A C 1
ATOM 650 O O . ILE A 1 80 ? 8.986 -3.541 -6.438 1.00 92.31 80 ILE A O 1
ATOM 654 N N . GLN A 1 81 ? 7.909 -4.872 -4.982 1.00 92.19 81 GLN A N 1
ATOM 655 C CA . GLN A 1 81 ? 9.005 -4.935 -4.016 1.00 92.19 81 GLN A CA 1
ATOM 656 C C . GLN A 1 81 ? 10.289 -5.524 -4.607 1.00 92.19 81 GLN A C 1
ATOM 658 O O . GLN A 1 81 ? 11.386 -5.080 -4.277 1.00 92.19 81 GLN A O 1
ATOM 663 N N . LYS A 1 82 ? 10.165 -6.544 -5.456 1.00 93.44 82 LYS A N 1
ATOM 664 C CA . LYS A 1 82 ? 11.316 -7.228 -6.042 1.00 93.44 82 LYS A CA 1
ATOM 665 C C . LYS A 1 82 ? 12.068 -6.363 -7.057 1.00 93.44 82 LYS A C 1
ATOM 667 O O . LYS A 1 82 ? 13.280 -6.517 -7.197 1.00 93.44 82 LYS A O 1
ATOM 672 N N . HIS A 1 83 ? 11.357 -5.512 -7.796 1.00 90.62 83 HIS A N 1
ATOM 673 C CA . HIS A 1 83 ? 11.907 -4.832 -8.972 1.00 90.62 83 HIS A CA 1
ATOM 674 C C . HIS A 1 83 ? 12.100 -3.321 -8.811 1.00 90.62 83 HIS A C 1
ATOM 676 O O . HIS A 1 83 ? 12.910 -2.749 -9.543 1.00 90.62 83 HIS A O 1
ATOM 682 N N . LEU A 1 84 ? 11.398 -2.669 -7.883 1.00 90.50 84 LEU A N 1
ATOM 683 C CA . LEU A 1 84 ? 11.610 -1.253 -7.584 1.00 90.50 84 LEU A CA 1
ATOM 684 C C . LEU A 1 84 ? 12.611 -1.059 -6.447 1.00 90.50 84 LEU A C 1
ATOM 686 O O . LEU A 1 84 ? 12.801 -1.929 -5.597 1.00 90.50 84 LEU A O 1
ATOM 690 N N . LYS A 1 85 ? 13.248 0.114 -6.420 1.00 91.06 85 LYS A N 1
ATOM 691 C CA . LYS A 1 85 ? 14.085 0.503 -5.284 1.00 91.06 85 LYS A CA 1
ATOM 692 C C . LYS A 1 85 ? 13.218 0.832 -4.070 1.00 91.06 85 LYS A C 1
ATOM 694 O O . LYS A 1 85 ? 12.083 1.283 -4.214 1.00 91.06 85 LYS A O 1
ATOM 699 N N . ILE A 1 86 ? 13.770 0.648 -2.872 1.00 90.31 86 ILE A N 1
ATOM 700 C CA . ILE A 1 86 ? 13.026 0.844 -1.621 1.00 90.31 86 ILE A CA 1
ATOM 701 C C . ILE A 1 86 ? 12.461 2.265 -1.483 1.00 90.31 86 ILE A C 1
ATOM 703 O O . ILE A 1 86 ? 11.325 2.418 -1.057 1.00 90.31 86 ILE A O 1
ATOM 707 N N . ASP A 1 87 ? 13.187 3.287 -1.941 1.00 91.19 87 ASP A N 1
ATOM 708 C CA . ASP A 1 87 ? 12.750 4.686 -1.916 1.00 91.19 87 ASP A CA 1
ATOM 709 C C . ASP A 1 87 ? 11.570 4.956 -2.866 1.00 91.19 87 ASP A C 1
ATOM 711 O O . ASP A 1 87 ? 10.691 5.766 -2.568 1.00 91.19 87 ASP A O 1
ATOM 715 N N . GLU A 1 88 ? 11.519 4.265 -4.008 1.00 90.69 88 GLU A N 1
ATOM 716 C CA . GLU A 1 88 ? 10.370 4.309 -4.919 1.00 90.69 88 GLU A CA 1
ATOM 717 C C . GLU A 1 88 ? 9.149 3.633 -4.284 1.00 90.69 88 GLU A C 1
ATOM 719 O O . GLU A 1 88 ? 8.034 4.154 -4.364 1.00 90.69 88 GLU A O 1
ATOM 724 N N . VAL A 1 89 ? 9.364 2.498 -3.610 1.00 93.19 89 VAL A N 1
ATOM 725 C CA . VAL A 1 89 ? 8.309 1.770 -2.897 1.00 93.19 89 VAL A CA 1
ATOM 726 C C . VAL A 1 89 ? 7.763 2.595 -1.731 1.00 93.19 89 VAL A C 1
ATOM 728 O O . VAL A 1 89 ? 6.551 2.682 -1.576 1.00 93.19 89 VAL A O 1
ATOM 731 N N . GLU A 1 90 ? 8.614 3.254 -0.946 1.00 93.19 90 GLU A N 1
ATOM 732 C CA . GLU A 1 90 ? 8.189 4.121 0.162 1.00 93.19 90 GLU A CA 1
ATOM 733 C C . GLU A 1 90 ? 7.335 5.297 -0.316 1.00 93.19 90 GLU A C 1
ATOM 735 O O . GLU A 1 90 ? 6.292 5.586 0.275 1.00 93.19 90 GLU A O 1
ATOM 740 N N . LYS A 1 91 ? 7.726 5.946 -1.420 1.00 92.56 91 LYS A N 1
ATOM 741 C CA . LYS A 1 91 ? 6.923 7.014 -2.037 1.00 92.56 91 LYS A CA 1
ATOM 742 C C . LYS A 1 91 ? 5.556 6.503 -2.480 1.00 92.56 91 LYS A C 1
ATOM 744 O O . LYS A 1 91 ? 4.545 7.150 -2.200 1.00 92.56 91 LYS A O 1
ATOM 749 N N . LEU A 1 92 ? 5.524 5.339 -3.131 1.00 93.75 92 LEU A N 1
ATOM 750 C CA . LEU A 1 92 ? 4.283 4.701 -3.560 1.00 93.75 92 LEU A CA 1
ATOM 751 C C . LEU A 1 92 ? 3.383 4.376 -2.361 1.00 93.75 92 LEU A C 1
ATOM 753 O O . LEU A 1 92 ? 2.206 4.724 -2.362 1.00 93.75 92 LEU A O 1
ATOM 757 N N . VAL A 1 93 ? 3.937 3.760 -1.317 1.00 94.62 93 VAL A N 1
ATOM 758 C CA . VAL A 1 93 ? 3.206 3.417 -0.090 1.00 94.62 93 VAL A CA 1
ATOM 759 C C . VAL A 1 93 ? 2.643 4.669 0.574 1.00 94.62 93 VAL A C 1
ATOM 761 O O . VAL A 1 93 ? 1.481 4.661 0.981 1.00 94.62 93 VAL A O 1
ATOM 764 N N . GLY A 1 94 ? 3.396 5.769 0.621 1.00 92.00 94 GLY A N 1
ATOM 765 C CA . GLY A 1 94 ? 2.899 7.032 1.162 1.00 92.00 94 GLY A CA 1
ATOM 766 C C . GLY A 1 94 ? 1.722 7.614 0.384 1.00 92.00 94 GLY A C 1
ATOM 767 O O . GLY A 1 94 ? 0.726 8.020 0.989 1.00 92.00 94 GLY A O 1
ATOM 768 N N . GLN A 1 95 ? 1.786 7.587 -0.948 1.00 91.69 95 GLN A N 1
ATOM 769 C CA . GLN A 1 95 ? 0.669 8.003 -1.798 1.00 91.69 95 GLN A CA 1
ATOM 770 C C . GLN A 1 95 ? -0.565 7.113 -1.580 1.00 91.69 95 GLN A C 1
ATOM 772 O O . GLN A 1 95 ? -1.669 7.613 -1.352 1.00 91.69 95 GLN A O 1
ATOM 777 N N . LEU A 1 96 ? -0.379 5.791 -1.603 1.00 93.88 96 LEU A N 1
ATOM 778 C CA . LEU A 1 96 ? -1.473 4.830 -1.477 1.00 93.88 96 LEU A CA 1
ATOM 779 C C . LEU A 1 96 ? -2.081 4.795 -0.073 1.00 93.88 96 LEU A C 1
ATOM 781 O O . LEU A 1 96 ? -3.276 4.542 0.048 1.00 93.88 96 LEU A O 1
ATOM 785 N N . THR A 1 97 ? -1.314 5.113 0.972 1.00 91.06 97 THR A N 1
ATOM 786 C CA . THR A 1 97 ? -1.829 5.233 2.346 1.00 91.06 97 THR A CA 1
ATOM 787 C C . THR A 1 97 ? -2.906 6.313 2.422 1.00 91.06 97 THR A C 1
ATOM 789 O O . THR A 1 97 ? -4.008 6.067 2.917 1.00 91.06 97 THR A O 1
ATOM 792 N N . LYS A 1 98 ? -2.624 7.500 1.865 1.00 88.94 98 LYS A N 1
ATOM 793 C CA . LYS A 1 98 ? -3.586 8.609 1.825 1.00 88.94 98 LYS A CA 1
ATOM 794 C C . LYS A 1 98 ? -4.853 8.212 1.064 1.00 88.94 98 LYS A C 1
ATOM 796 O O . LYS A 1 98 ? -5.959 8.389 1.572 1.00 88.94 98 LYS A O 1
ATOM 801 N N . PHE A 1 99 ? -4.682 7.616 -0.113 1.00 89.88 99 PHE A N 1
ATOM 802 C CA . PHE A 1 99 ? -5.794 7.148 -0.935 1.00 89.88 99 PHE A CA 1
ATOM 803 C C . PHE A 1 99 ? -6.648 6.088 -0.217 1.00 89.88 99 PHE A C 1
ATOM 805 O O . PHE A 1 99 ? -7.873 6.205 -0.145 1.00 89.88 99 PHE A O 1
ATOM 812 N N . ALA A 1 100 ? -6.012 5.071 0.370 1.00 86.75 100 ALA A N 1
ATOM 813 C CA . ALA A 1 100 ? -6.686 3.988 1.079 1.00 86.75 100 ALA A CA 1
ATOM 814 C C . ALA A 1 100 ? -7.496 4.508 2.271 1.00 86.75 100 ALA A C 1
ATOM 816 O O . ALA A 1 100 ? -8.605 4.031 2.520 1.00 86.75 100 ALA A O 1
ATOM 817 N N . ARG A 1 101 ? -6.980 5.519 2.977 1.00 82.94 101 ARG A N 1
ATOM 818 C CA . ARG A 1 101 ? -7.697 6.199 4.058 1.00 82.94 101 ARG A CA 1
ATOM 819 C C . ARG A 1 101 ? -8.946 6.915 3.544 1.00 82.94 101 ARG A C 1
ATOM 821 O O . ARG A 1 101 ? -10.031 6.678 4.070 1.00 82.94 101 ARG A O 1
ATOM 828 N N . GLU A 1 102 ? -8.815 7.750 2.515 1.00 83.00 102 GLU A N 1
ATOM 829 C CA . GLU A 1 102 ? -9.937 8.514 1.944 1.00 83.00 102 GLU A CA 1
ATOM 830 C C . GLU A 1 102 ? -11.037 7.608 1.372 1.00 83.00 102 GLU A C 1
ATOM 832 O O . GLU A 1 102 ? -12.223 7.930 1.460 1.00 83.00 102 GLU A O 1
ATOM 837 N N . LYS A 1 103 ? -10.661 6.447 0.824 1.00 82.31 103 LYS A N 1
ATOM 838 C CA . LYS A 1 103 ? -11.596 5.454 0.274 1.00 82.31 103 LYS A CA 1
ATOM 839 C C . LYS A 1 103 ? -12.077 4.408 1.283 1.00 82.31 103 LYS A C 1
ATOM 841 O O . LYS A 1 103 ? -12.895 3.566 0.922 1.00 82.31 103 LYS A O 1
ATOM 846 N N . GLY A 1 104 ? -11.592 4.434 2.526 1.00 78.50 104 GLY A N 1
ATOM 847 C CA . GLY A 1 104 ? -11.960 3.457 3.555 1.00 78.50 104 GLY A CA 1
ATOM 848 C C . GLY A 1 104 ? -11.461 2.029 3.290 1.00 78.50 104 GLY A C 1
ATOM 849 O O . GLY A 1 104 ? -12.059 1.082 3.792 1.00 78.50 104 GLY A O 1
ATOM 850 N N . ARG A 1 105 ? -10.377 1.871 2.521 1.00 81.25 105 ARG A N 1
ATOM 851 C CA . ARG A 1 105 ? -9.746 0.589 2.140 1.00 81.25 105 ARG A CA 1
ATOM 852 C C . ARG A 1 105 ? -8.400 0.348 2.834 1.00 81.25 105 ARG A C 1
ATOM 854 O O . ARG A 1 105 ? -7.537 -0.385 2.360 1.00 81.25 105 ARG A O 1
ATOM 861 N N . ILE A 1 106 ? -8.190 1.004 3.972 1.00 83.88 106 ILE A N 1
ATOM 862 C CA . ILE A 1 106 ? -6.918 0.973 4.704 1.00 83.88 106 ILE A CA 1
ATOM 863 C C . ILE A 1 106 ? -6.553 -0.433 5.220 1.00 83.88 106 ILE A C 1
ATOM 865 O O . ILE A 1 106 ? -5.375 -0.761 5.310 1.00 83.88 106 ILE A O 1
ATOM 869 N N . LEU A 1 107 ? -7.548 -1.285 5.499 1.00 79.00 107 LEU A N 1
ATOM 870 C CA . LEU A 1 107 ? -7.330 -2.669 5.941 1.00 79.00 107 LEU A CA 1
ATOM 871 C C . LEU A 1 107 ? -6.775 -3.553 4.818 1.00 79.00 107 LEU A C 1
ATOM 873 O O . LEU A 1 107 ? -5.791 -4.257 5.036 1.00 79.00 107 LEU A O 1
ATOM 877 N N . ASP A 1 108 ? -7.359 -3.474 3.619 1.00 79.88 108 ASP A N 1
ATOM 878 C CA . ASP A 1 108 ? -6.894 -4.223 2.443 1.00 79.88 108 ASP A CA 1
ATOM 879 C C . ASP A 1 108 ? -5.462 -3.811 2.081 1.00 79.88 108 ASP A C 1
ATOM 881 O O . ASP A 1 108 ? -4.596 -4.644 1.813 1.00 79.88 108 ASP A O 1
ATOM 885 N N . PHE A 1 109 ? -5.189 -2.508 2.175 1.00 87.19 109 PHE A N 1
ATOM 886 C CA . PHE A 1 109 ? -3.853 -1.958 1.983 1.00 87.19 109 PHE A CA 1
ATOM 887 C C . PHE A 1 109 ? -2.848 -2.489 3.012 1.00 87.19 109 PHE A C 1
ATOM 889 O O . PHE A 1 109 ? -1.763 -2.941 2.644 1.00 87.19 109 PHE A O 1
ATOM 896 N N . PHE A 1 110 ? -3.212 -2.469 4.298 1.00 87.44 110 PHE A N 1
ATOM 897 C CA . PHE A 1 110 ? -2.353 -2.965 5.369 1.00 87.44 110 PHE A CA 1
ATOM 898 C C . PHE A 1 110 ? -2.058 -4.458 5.232 1.00 87.44 110 PHE A C 1
ATOM 900 O O . PHE A 1 110 ? -0.928 -4.879 5.472 1.00 87.44 110 PHE A O 1
ATOM 907 N N . TYR A 1 111 ? -3.035 -5.256 4.795 1.00 85.19 111 TYR A N 1
ATOM 908 C CA . TYR A 1 111 ? -2.830 -6.678 4.546 1.00 85.19 111 TYR A CA 1
ATOM 909 C C . TYR A 1 111 ? -1.705 -6.917 3.531 1.00 85.19 111 TYR A C 1
ATOM 911 O O . TYR A 1 111 ? -0.793 -7.695 3.812 1.00 85.19 111 TYR A O 1
ATOM 919 N N . CYS A 1 112 ? -1.704 -6.208 2.399 1.00 86.38 112 CYS A N 1
ATOM 920 C CA . CYS A 1 112 ? -0.620 -6.310 1.419 1.00 86.38 112 CYS A CA 1
ATOM 921 C C . CYS A 1 112 ? 0.705 -5.755 1.964 1.00 86.38 112 CYS A C 1
ATOM 923 O O . CYS A 1 112 ? 1.735 -6.421 1.865 1.00 86.38 112 CYS A O 1
ATOM 925 N N . LEU A 1 113 ? 0.679 -4.588 2.616 1.00 90.75 113 LEU A N 1
ATOM 926 C CA . LEU A 1 113 ? 1.871 -3.962 3.200 1.00 90.75 113 LEU A CA 1
ATOM 927 C C . LEU A 1 113 ? 2.550 -4.856 4.253 1.00 90.75 113 LEU A C 1
ATOM 929 O O . LEU A 1 113 ? 3.776 -4.913 4.320 1.00 90.75 113 LEU A O 1
ATOM 933 N N . SER A 1 114 ? 1.771 -5.594 5.048 1.00 87.19 114 SER A N 1
ATOM 934 C CA . SER A 1 114 ? 2.279 -6.487 6.099 1.00 87.19 114 SER A CA 1
ATOM 935 C C . SER A 1 114 ? 3.136 -7.637 5.559 1.00 87.19 114 SER A C 1
ATOM 937 O O . SER A 1 114 ? 4.029 -8.118 6.254 1.00 87.19 114 SER A O 1
ATOM 939 N N . LYS A 1 115 ? 2.898 -8.041 4.306 1.00 87.69 115 LYS A N 1
ATOM 940 C CA . LYS A 1 115 ? 3.626 -9.117 3.622 1.00 87.69 115 LYS A CA 1
ATOM 941 C C . LYS A 1 115 ? 4.900 -8.644 2.927 1.00 87.69 115 LYS A C 1
ATOM 943 O O . LYS A 1 115 ? 5.700 -9.470 2.498 1.00 87.69 115 LYS A O 1
ATOM 948 N N . MET A 1 116 ? 5.087 -7.334 2.790 1.00 89.88 116 MET A N 1
ATOM 949 C CA . MET A 1 116 ? 6.283 -6.761 2.183 1.00 89.88 116 MET A CA 1
ATOM 950 C C . MET A 1 116 ? 7.436 -6.759 3.191 1.00 89.88 116 MET A C 1
ATOM 952 O O . MET A 1 116 ? 7.259 -6.429 4.361 1.00 89.88 116 MET A O 1
ATOM 956 N N . ASN A 1 117 ? 8.645 -7.096 2.749 1.00 87.81 117 ASN A N 1
ATOM 957 C CA . ASN A 1 117 ? 9.850 -7.006 3.579 1.00 87.81 117 ASN A CA 1
ATOM 958 C C . ASN A 1 117 ? 10.303 -5.545 3.769 1.00 87.81 117 ASN A C 1
ATOM 960 O O . ASN A 1 117 ? 10.265 -4.756 2.828 1.00 87.81 117 ASN A O 1
ATOM 964 N N . GLY A 1 118 ? 10.765 -5.174 4.965 1.00 86.69 118 GLY A N 1
ATOM 965 C CA . GLY A 1 118 ? 11.085 -3.776 5.283 1.00 86.69 118 GLY A CA 1
ATOM 966 C C . GLY A 1 118 ? 9.830 -2.908 5.434 1.00 86.69 118 GLY A C 1
ATOM 967 O O . GLY A 1 118 ? 8.751 -3.428 5.706 1.00 86.69 118 GLY A O 1
ATOM 968 N N . LEU A 1 119 ? 9.962 -1.585 5.267 1.00 90.12 119 LEU A N 1
ATOM 969 C CA . LEU A 1 119 ? 8.859 -0.618 5.422 1.00 90.12 119 LEU A CA 1
ATOM 970 C C . LEU A 1 119 ? 8.229 -0.613 6.827 1.00 90.12 119 LEU A C 1
ATOM 972 O O . LEU A 1 119 ? 7.046 -0.314 6.980 1.00 90.12 119 LEU A O 1
ATOM 976 N N . GLU A 1 120 ? 9.002 -0.948 7.862 1.00 88.00 120 GLU A N 1
ATOM 977 C CA . GLU A 1 120 ? 8.490 -1.081 9.234 1.00 88.00 120 GLU A CA 1
ATOM 978 C C . GLU A 1 120 ? 7.872 0.218 9.760 1.00 88.00 120 GLU A C 1
ATOM 980 O O . GLU A 1 120 ? 6.839 0.191 10.426 1.00 88.00 120 GLU A O 1
ATOM 985 N N . GLU A 1 121 ? 8.436 1.365 9.382 1.00 88.38 121 GLU A N 1
ATOM 986 C CA . GLU A 1 121 ? 7.862 2.672 9.702 1.00 88.38 121 GLU A CA 1
ATOM 987 C C . GLU A 1 121 ? 6.464 2.846 9.089 1.00 88.38 121 GLU A C 1
ATOM 989 O O . GLU A 1 121 ? 5.521 3.239 9.778 1.00 88.38 121 GLU A O 1
ATOM 994 N N . TRP A 1 122 ? 6.292 2.469 7.819 1.00 90.69 122 TRP A N 1
ATOM 995 C CA . TRP A 1 122 ? 4.997 2.532 7.143 1.00 90.69 122 TRP A CA 1
ATOM 996 C C . TRP A 1 122 ? 3.994 1.531 7.711 1.00 90.69 122 TRP A C 1
ATOM 998 O O . TRP A 1 122 ? 2.844 1.899 7.951 1.00 90.69 122 TRP A O 1
ATOM 1008 N N . LYS A 1 123 ? 4.410 0.288 7.979 1.00 89.31 123 LYS A N 1
ATOM 1009 C CA . LYS A 1 123 ? 3.556 -0.720 8.629 1.00 89.31 123 LYS A CA 1
ATOM 1010 C C . LYS A 1 123 ? 3.057 -0.218 9.977 1.00 89.31 123 LYS A C 1
ATOM 1012 O O . LYS A 1 123 ? 1.863 -0.300 10.261 1.00 89.31 123 LYS A O 1
ATOM 1017 N N . ARG A 1 124 ? 3.957 0.349 10.783 1.00 82.88 124 ARG A N 1
ATOM 1018 C CA . ARG A 1 124 ? 3.624 0.927 12.084 1.00 82.88 124 ARG A CA 1
ATOM 1019 C C . ARG A 1 124 ? 2.646 2.087 11.940 1.00 82.88 124 ARG A C 1
ATOM 1021 O O . ARG A 1 124 ? 1.619 2.087 12.609 1.00 82.88 124 ARG A O 1
ATOM 1028 N N . ARG A 1 125 ? 2.914 3.028 11.030 1.00 87.56 125 ARG A N 1
ATOM 1029 C CA . ARG A 1 125 ? 2.045 4.185 10.772 1.00 87.56 125 ARG A CA 1
ATOM 1030 C C . ARG A 1 125 ? 0.630 3.770 10.373 1.00 87.56 125 ARG A C 1
ATOM 1032 O O . ARG A 1 125 ? -0.333 4.245 10.967 1.00 87.56 125 ARG A O 1
ATOM 1039 N N . VAL A 1 126 ? 0.499 2.861 9.407 1.00 87.06 126 VAL A N 1
ATOM 1040 C CA . VAL A 1 126 ? -0.806 2.373 8.934 1.00 87.06 126 VAL A CA 1
ATOM 1041 C C . VAL A 1 126 ? -1.538 1.596 10.033 1.00 87.06 126 VAL A C 1
ATOM 1043 O O . VAL A 1 126 ? -2.743 1.770 10.203 1.00 87.06 126 VAL A O 1
ATOM 1046 N N . SER A 1 127 ? -0.821 0.787 10.817 1.00 83.94 127 SER A N 1
ATOM 1047 C CA . SER A 1 127 ? -1.387 0.083 11.975 1.00 83.94 127 SER A CA 1
ATOM 1048 C C . SER A 1 127 ? -1.967 1.059 13.006 1.00 83.94 127 SER A C 1
ATOM 1050 O O . SER A 1 127 ? -3.119 0.914 13.419 1.00 83.94 127 SER A O 1
ATOM 1052 N N . SER A 1 128 ? -1.224 2.115 13.354 1.00 83.62 128 SER A N 1
ATOM 1053 C CA . SER A 1 128 ? -1.710 3.176 14.244 1.00 83.62 128 SER A CA 1
ATOM 1054 C C . SER A 1 128 ? -2.960 3.866 13.692 1.00 83.62 128 SER A C 1
ATOM 1056 O O . SER A 1 128 ? -3.914 4.098 14.431 1.00 83.62 128 SER A O 1
ATOM 1058 N N . GLU A 1 129 ? -3.003 4.152 12.387 1.00 82.19 129 GLU A N 1
ATOM 1059 C CA . GLU A 1 129 ? -4.194 4.730 11.755 1.00 82.19 129 GLU A CA 1
ATOM 1060 C C . GLU A 1 129 ? -5.411 3.795 11.832 1.00 82.19 129 GLU A C 1
ATOM 1062 O O . GLU A 1 129 ? -6.517 4.253 12.126 1.00 82.19 129 GLU A O 1
ATOM 1067 N N . ILE A 1 130 ? -5.224 2.487 11.623 1.00 80.69 130 ILE A N 1
ATOM 1068 C CA . ILE A 1 130 ? -6.292 1.489 11.776 1.00 80.69 130 ILE A CA 1
ATOM 1069 C C . ILE A 1 130 ? -6.845 1.502 13.202 1.00 80.69 130 ILE A C 1
ATOM 1071 O O . ILE A 1 130 ? -8.065 1.498 13.377 1.00 80.69 130 ILE A O 1
ATOM 1075 N N . LEU A 1 131 ? -5.975 1.553 14.214 1.00 79.81 131 LEU A N 1
ATOM 1076 C CA . LEU A 1 131 ? -6.391 1.607 15.617 1.00 79.81 131 LEU A CA 1
ATOM 1077 C C . LEU A 1 131 ? -7.220 2.860 15.918 1.00 79.81 131 LEU A C 1
ATOM 1079 O O . LEU A 1 131 ? -8.287 2.747 16.518 1.00 79.81 131 LEU A O 1
ATOM 1083 N N . ILE A 1 132 ? -6.793 4.028 15.430 1.00 80.56 132 ILE A N 1
ATOM 1084 C CA . ILE A 1 132 ? -7.539 5.285 15.590 1.00 80.56 132 ILE A CA 1
ATOM 1085 C C . ILE A 1 132 ? -8.923 5.184 14.931 1.00 80.56 132 ILE A C 1
ATOM 1087 O O . ILE A 1 132 ? -9.931 5.576 15.521 1.00 80.56 132 ILE A O 1
ATOM 1091 N N . ILE A 1 133 ? -9.001 4.632 13.715 1.00 74.38 133 ILE A N 1
ATOM 1092 C CA . ILE A 1 133 ? -10.276 4.445 13.005 1.00 74.38 133 ILE A CA 1
ATOM 1093 C C . ILE A 1 133 ? -11.191 3.480 13.770 1.00 74.38 133 ILE A C 1
ATOM 1095 O O . ILE A 1 133 ? -12.401 3.715 13.854 1.00 74.38 133 ILE A O 1
ATOM 1099 N N . LEU A 1 134 ? -10.640 2.397 14.324 1.00 73.56 134 LEU A N 1
ATOM 1100 C CA . LEU A 1 134 ? -11.388 1.435 15.132 1.00 73.56 134 LEU A CA 1
ATOM 1101 C C . LEU A 1 134 ? -11.928 2.079 16.407 1.00 73.56 134 LEU A C 1
ATOM 1103 O O . LEU A 1 134 ? -13.117 1.934 16.687 1.00 73.56 134 LEU A O 1
ATOM 1107 N N . GLU A 1 135 ? -11.105 2.838 17.127 1.00 75.19 135 GLU A N 1
ATOM 1108 C CA . GLU A 1 135 ? -11.527 3.549 18.334 1.00 75.19 135 GLU A CA 1
ATOM 1109 C C . GLU A 1 135 ? -12.682 4.515 18.035 1.00 75.19 135 GLU A C 1
ATOM 1111 O O . GLU A 1 135 ? -13.735 4.447 18.671 1.00 75.19 135 GLU A O 1
ATOM 1116 N N . GLN A 1 136 ? -12.544 5.349 17.000 1.00 73.19 136 GLN A N 1
ATOM 1117 C CA . GLN A 1 136 ? -13.596 6.283 16.587 1.00 73.19 136 GLN A CA 1
ATOM 1118 C C . GLN A 1 136 ? -14.891 5.562 16.193 1.00 73.19 136 GLN A C 1
ATOM 1120 O O . GLN A 1 136 ? -15.995 6.036 16.478 1.00 73.19 136 GLN A O 1
ATOM 1125 N N . ARG A 1 137 ? -14.794 4.408 15.520 1.00 70.19 137 ARG A N 1
ATOM 1126 C CA . ARG A 1 137 ? -15.972 3.604 15.166 1.00 70.19 137 ARG A CA 1
ATOM 1127 C C . ARG A 1 137 ? -16.639 2.993 16.395 1.00 70.19 137 ARG A C 1
ATOM 1129 O O . ARG A 1 137 ? -17.867 3.007 16.452 1.00 70.19 137 ARG A O 1
ATOM 1136 N N . LEU A 1 138 ? -15.866 2.507 17.364 1.00 70.88 138 LEU A N 1
ATOM 1137 C CA . LEU A 1 138 ? -16.383 1.971 18.625 1.00 70.88 138 LEU A CA 1
ATOM 1138 C C . LEU A 1 138 ? -17.096 3.052 19.445 1.00 70.88 138 LEU A C 1
ATOM 1140 O O . LEU A 1 138 ? -18.212 2.824 19.910 1.00 70.88 138 LEU A O 1
ATOM 1144 N N . GLU A 1 139 ? -16.522 4.252 19.549 1.00 70.75 139 GLU A N 1
ATOM 1145 C CA . GLU A 1 139 ? -17.179 5.384 20.212 1.00 70.75 139 GLU A CA 1
ATOM 1146 C C . GLU A 1 139 ? -18.494 5.772 19.531 1.00 70.75 139 GLU A C 1
ATOM 1148 O O . GLU A 1 139 ? -19.515 5.966 20.193 1.00 70.75 139 GLU A O 1
ATOM 1153 N N . ASN A 1 140 ? -18.489 5.883 18.201 1.00 70.44 140 ASN A N 1
ATOM 1154 C CA . ASN A 1 140 ? -19.684 6.236 17.439 1.00 70.44 140 ASN A CA 1
ATOM 1155 C C . ASN A 1 140 ? -20.776 5.171 17.567 1.00 70.44 140 ASN A C 1
ATOM 1157 O O . ASN A 1 140 ? -21.956 5.506 17.676 1.00 70.44 140 ASN A O 1
ATOM 1161 N N . PHE A 1 141 ? -20.394 3.894 17.572 1.00 66.94 141 PHE A N 1
ATOM 1162 C CA . PHE A 1 141 ? -21.310 2.788 17.816 1.00 66.94 141 PHE A CA 1
ATOM 1163 C C . PHE A 1 141 ? -21.916 2.864 19.221 1.00 66.94 141 PHE A C 1
ATOM 1165 O O . PHE A 1 141 ? -23.133 2.768 19.363 1.00 66.94 141 PHE A O 1
ATOM 1172 N N . PHE A 1 142 ? -21.100 3.137 20.243 1.00 67.25 142 PHE A N 1
ATOM 1173 C CA . PHE A 1 142 ? -21.581 3.317 21.612 1.00 67.25 142 PHE A CA 1
ATOM 1174 C C . PHE A 1 142 ? -22.549 4.495 21.739 1.00 67.25 142 PHE A C 1
ATOM 1176 O O . PHE A 1 142 ? -23.625 4.341 22.311 1.00 67.25 142 PHE A O 1
ATOM 1183 N N . ARG A 1 143 ? -22.214 5.658 21.162 1.00 69.81 143 ARG A N 1
ATOM 1184 C CA . ARG A 1 143 ? -23.110 6.826 21.156 1.00 69.81 143 ARG A CA 1
ATOM 1185 C C . ARG A 1 143 ? -24.450 6.498 20.506 1.00 69.81 143 ARG A C 1
ATOM 1187 O O . ARG A 1 143 ? -25.474 6.904 21.035 1.00 69.81 143 ARG A O 1
ATOM 1194 N N . LYS A 1 144 ? -24.452 5.748 19.398 1.00 67.75 144 LYS A N 1
ATOM 1195 C CA . LYS A 1 144 ? -25.693 5.298 18.752 1.00 67.75 144 LYS A CA 1
ATOM 1196 C C . LYS A 1 144 ? -26.507 4.379 19.656 1.00 67.75 144 LYS A C 1
ATOM 1198 O O . LYS A 1 144 ? -27.678 4.655 19.853 1.00 67.75 144 LYS A O 1
ATOM 1203 N N . ILE A 1 145 ? -25.897 3.363 20.271 1.00 66.50 145 ILE A N 1
ATOM 1204 C CA . ILE A 1 145 ? -26.609 2.481 21.214 1.00 66.50 145 ILE A CA 1
ATOM 1205 C C 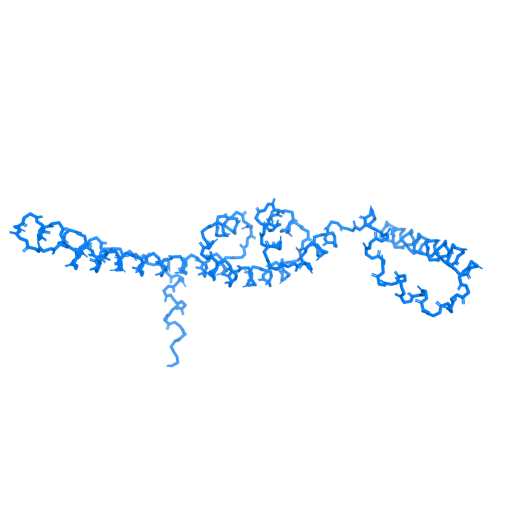. ILE A 1 145 ? -27.186 3.281 22.386 1.00 66.50 145 ILE A C 1
ATOM 1207 O O . ILE A 1 145 ? -28.344 3.087 22.736 1.00 66.50 145 ILE A O 1
ATOM 1211 N N . ALA A 1 146 ? -26.407 4.189 22.976 1.00 65.19 146 ALA A N 1
ATOM 1212 C CA . ALA A 1 146 ? -26.845 4.999 24.110 1.00 65.19 146 ALA A CA 1
ATOM 1213 C C . ALA A 1 146 ? -27.964 5.997 23.751 1.00 65.19 146 ALA A C 1
ATOM 1215 O O . ALA A 1 146 ? -28.747 6.361 24.622 1.00 65.19 146 ALA A O 1
ATOM 1216 N N . LEU A 1 147 ? -28.033 6.450 22.493 1.00 64.31 147 LEU A N 1
ATOM 1217 C CA . LEU A 1 147 ? -29.092 7.333 21.989 1.00 64.31 147 LEU A CA 1
ATOM 1218 C C . LEU A 1 147 ? -30.340 6.559 21.526 1.00 64.31 147 LEU A C 1
ATOM 1220 O O . LEU A 1 147 ? -31.447 7.063 21.689 1.00 64.31 147 LEU A O 1
ATOM 1224 N N . ASP A 1 148 ? -30.172 5.355 20.966 1.00 60.88 148 ASP A N 1
ATOM 1225 C CA . ASP A 1 148 ? -31.262 4.512 20.449 1.00 60.88 148 ASP A CA 1
ATOM 1226 C C . ASP A 1 148 ? -31.939 3.678 21.551 1.00 60.88 148 ASP A C 1
ATOM 1228 O O . ASP A 1 148 ? -33.121 3.340 21.447 1.00 60.88 148 ASP A O 1
ATOM 1232 N N . GLN A 1 149 ? -31.221 3.344 22.628 1.00 56.28 149 GLN A N 1
ATOM 1233 C CA . GLN A 1 149 ? -31.818 2.718 23.802 1.00 56.28 149 GLN A CA 1
ATOM 1234 C C . GLN A 1 149 ? -32.405 3.800 24.709 1.00 56.28 149 GLN A C 1
ATOM 1236 O O . GLN A 1 149 ? -31.695 4.439 25.481 1.00 56.28 149 GLN A O 1
ATOM 1241 N N . ASN A 1 150 ? -33.731 3.959 24.678 1.00 55.56 150 ASN A N 1
ATOM 1242 C CA . ASN A 1 150 ? -34.448 4.451 25.854 1.00 55.56 150 ASN A CA 1
ATOM 1243 C C . ASN A 1 150 ? -34.092 3.494 26.998 1.00 55.56 150 ASN A C 1
ATOM 1245 O O . ASN A 1 150 ? -34.599 2.373 27.024 1.00 55.56 150 ASN A O 1
ATOM 1249 N N . ILE A 1 151 ? -33.172 3.896 27.881 1.00 58.00 151 ILE A N 1
ATOM 1250 C CA . ILE A 1 151 ? -32.708 3.089 29.015 1.00 58.00 151 ILE A CA 1
ATOM 1251 C C . ILE A 1 151 ? -33.913 2.868 29.934 1.00 58.00 151 ILE A C 1
ATOM 1253 O O . ILE A 1 151 ? -34.222 3.688 30.793 1.00 58.00 151 ILE A O 1
ATOM 1257 N N . ALA A 1 152 ? -34.649 1.790 29.684 1.00 55.41 152 ALA A N 1
ATOM 1258 C CA . ALA A 1 152 ? -35.912 1.489 30.344 1.00 55.41 152 ALA A CA 1
ATOM 1259 C C . ALA A 1 152 ? -35.772 0.349 31.365 1.00 55.41 152 ALA A C 1
ATOM 1261 O O . ALA A 1 152 ? -36.676 0.153 32.173 1.00 55.41 152 ALA A O 1
ATOM 1262 N N . SER A 1 153 ? -34.654 -0.394 31.351 1.00 66.00 153 SER A N 1
ATOM 1263 C CA . SER A 1 153 ? -34.415 -1.541 32.234 1.00 66.00 153 SER A CA 1
ATOM 1264 C C . SER A 1 153 ? -32.982 -1.590 32.791 1.00 66.00 153 SER A C 1
ATOM 1266 O O . SER A 1 153 ? -32.034 -1.142 32.144 1.00 66.00 153 SER A O 1
ATOM 1268 N N . GLU A 1 154 ? -32.809 -2.179 33.982 1.00 65.94 154 GLU A N 1
ATOM 1269 C CA . GLU A 1 154 ? -31.491 -2.426 34.606 1.00 65.94 154 GLU A CA 1
ATOM 1270 C C . GLU A 1 154 ? -30.574 -3.299 33.732 1.00 65.94 154 GLU A C 1
ATOM 1272 O O . GLU A 1 154 ? -29.363 -3.090 33.704 1.00 65.94 154 GLU A O 1
ATOM 1277 N N . GLN A 1 155 ? -31.137 -4.237 32.963 1.00 69.62 155 GLN A N 1
ATOM 1278 C CA . GLN A 1 155 ? -30.357 -5.094 32.063 1.00 69.62 155 GLN A CA 1
ATOM 1279 C C . GLN A 1 155 ? -29.725 -4.318 30.903 1.00 69.62 155 GLN A C 1
ATOM 1281 O O . GLN A 1 155 ? -28.651 -4.691 30.427 1.00 69.62 155 GLN A O 1
ATOM 1286 N N . ASP A 1 156 ? -30.370 -3.249 30.435 1.00 67.44 156 ASP A N 1
ATOM 1287 C CA . ASP A 1 156 ? -29.824 -2.405 29.369 1.00 67.44 156 ASP A CA 1
ATOM 1288 C C . ASP A 1 156 ? -28.697 -1.507 29.901 1.00 67.44 156 ASP A C 1
ATOM 1290 O O . ASP A 1 156 ? -27.668 -1.345 29.241 1.00 67.44 156 ASP A O 1
ATOM 1294 N N . ALA A 1 157 ? -28.824 -1.028 31.145 1.00 69.56 157 ALA A N 1
ATOM 1295 C CA . ALA A 1 157 ? -27.757 -0.310 31.841 1.00 69.56 157 ALA A CA 1
ATOM 1296 C C . ALA A 1 157 ? -26.511 -1.191 32.065 1.00 69.56 157 ALA A C 1
ATOM 1298 O O . ALA A 1 157 ? -25.390 -0.751 31.807 1.00 69.56 157 ALA A O 1
ATOM 1299 N N . GLU A 1 158 ? -26.691 -2.457 32.458 1.00 75.12 158 GLU A N 1
ATOM 1300 C CA . GLU A 1 158 ? -25.581 -3.397 32.670 1.00 75.12 158 GLU A CA 1
ATOM 1301 C C . GLU A 1 158 ? -24.851 -3.754 31.356 1.00 75.12 158 GLU A C 1
ATOM 1303 O O . GLU A 1 158 ? -23.626 -3.897 31.323 1.00 75.12 158 GLU A O 1
ATOM 1308 N N . LYS A 1 159 ? -25.583 -3.865 30.237 1.00 70.62 159 LYS A N 1
ATOM 1309 C CA . LYS A 1 159 ? -24.981 -4.057 28.904 1.00 70.62 159 LYS A CA 1
ATOM 1310 C C . LYS A 1 159 ? -24.170 -2.837 28.470 1.00 70.62 159 LYS A C 1
ATOM 1312 O O . LYS A 1 159 ? -23.069 -3.004 27.945 1.00 70.62 159 LYS A O 1
ATOM 1317 N N . LEU A 1 160 ? -24.686 -1.628 28.698 1.00 70.25 160 LEU A N 1
ATOM 1318 C CA . LEU A 1 160 ? -23.976 -0.380 28.403 1.00 70.25 160 LEU A CA 1
ATOM 1319 C C . LEU A 1 160 ? -22.686 -0.247 29.226 1.00 70.25 160 LEU A C 1
ATOM 1321 O O . LEU A 1 160 ? -21.653 0.120 28.669 1.00 70.25 160 LEU A O 1
ATOM 1325 N N . GLU A 1 161 ? -22.712 -0.606 30.511 1.00 72.62 161 GLU A N 1
ATOM 1326 C CA . GLU A 1 161 ? -21.521 -0.673 31.373 1.00 72.62 161 GLU A CA 1
ATOM 1327 C C . GLU A 1 161 ? -20.460 -1.638 30.828 1.00 72.62 161 GLU A C 1
ATOM 1329 O O . GLU A 1 161 ? -19.295 -1.260 30.704 1.00 72.62 161 GLU A O 1
ATOM 1334 N N . LYS A 1 162 ? -20.851 -2.852 30.412 1.00 73.44 162 LYS A N 1
ATOM 1335 C CA . LYS A 1 162 ? -19.917 -3.836 29.829 1.00 73.44 162 LYS A CA 1
ATOM 1336 C C . LYS A 1 162 ? -19.265 -3.332 28.542 1.00 73.44 162 LYS A C 1
ATOM 1338 O O . LYS A 1 162 ? -18.064 -3.509 28.355 1.00 73.44 162 LYS A O 1
ATOM 1343 N N . ILE A 1 163 ? -20.029 -2.675 27.667 1.00 68.12 163 ILE A N 1
ATOM 1344 C CA . ILE A 1 163 ? -19.483 -2.089 26.432 1.00 68.12 163 ILE A CA 1
ATOM 1345 C C . ILE A 1 163 ? -18.542 -0.921 26.762 1.00 68.12 163 ILE A C 1
ATOM 1347 O O . ILE A 1 163 ? -17.481 -0.793 26.152 1.00 68.12 163 ILE A O 1
ATOM 1351 N N . LYS A 1 164 ? -18.890 -0.090 27.750 1.00 68.56 164 LYS A N 1
ATOM 1352 C CA . LYS A 1 164 ? -18.045 1.018 28.210 1.00 68.56 164 LYS A CA 1
ATOM 1353 C C . LYS A 1 164 ? -16.724 0.519 28.806 1.00 68.56 164 LYS A C 1
ATOM 1355 O O . LYS A 1 164 ? -15.681 1.073 28.464 1.00 68.56 164 LYS A O 1
ATOM 1360 N N . SER A 1 165 ? -16.764 -0.537 29.623 1.00 69.25 165 SER A N 1
ATOM 1361 C CA . SER A 1 165 ? -15.570 -1.215 30.147 1.00 69.25 165 SER A CA 1
ATOM 1362 C C . SER A 1 165 ? -14.710 -1.750 29.009 1.00 69.25 165 SER A C 1
ATOM 1364 O O . SER A 1 165 ? -13.535 -1.429 28.950 1.00 69.25 165 SER A O 1
ATOM 1366 N N . PHE A 1 166 ? -15.298 -2.453 28.035 1.00 66.25 166 PHE A N 1
ATOM 1367 C CA . PHE A 1 166 ? -14.558 -2.976 26.883 1.00 66.25 166 PHE A CA 1
ATOM 1368 C C . PHE A 1 166 ? -13.826 -1.878 26.093 1.00 66.25 166 PHE A C 1
ATOM 1370 O O . PHE A 1 166 ? -12.690 -2.075 25.673 1.00 66.25 166 PHE A O 1
ATOM 1377 N N . ILE A 1 167 ? -14.445 -0.708 25.899 1.00 64.06 167 ILE A N 1
ATOM 1378 C CA . ILE A 1 167 ? -13.796 0.428 25.224 1.00 64.06 167 ILE A CA 1
ATOM 1379 C C . ILE A 1 167 ? -12.661 1.003 26.082 1.00 64.06 167 ILE A C 1
ATOM 1381 O O . ILE A 1 167 ? -11.607 1.340 25.547 1.00 64.06 167 ILE A O 1
ATOM 1385 N N . GLN A 1 168 ? -12.852 1.116 27.400 1.00 65.62 168 GLN A N 1
ATOM 1386 C CA . GLN A 1 168 ? -11.783 1.536 28.311 1.00 65.62 168 GLN A CA 1
ATOM 1387 C C . GLN A 1 168 ? -10.615 0.545 28.293 1.00 65.62 168 GLN A C 1
ATOM 1389 O O . GLN A 1 168 ? -9.474 0.967 28.139 1.00 65.62 168 GLN A O 1
ATOM 1394 N N . ASP A 1 169 ? -10.903 -0.752 28.341 1.00 64.38 169 ASP A N 1
ATOM 1395 C CA . ASP A 1 169 ? -9.906 -1.816 28.264 1.00 64.38 169 ASP A CA 1
ATOM 1396 C C . ASP A 1 169 ? -9.162 -1.765 26.920 1.00 64.38 169 ASP A C 1
ATOM 1398 O O . ASP A 1 169 ? -7.933 -1.836 26.885 1.00 64.38 169 ASP A O 1
ATOM 1402 N N . PHE A 1 170 ? -9.884 -1.528 25.816 1.00 59.34 170 PHE A N 1
ATOM 1403 C CA . PHE A 1 170 ? -9.303 -1.353 24.484 1.00 59.34 170 PHE A CA 1
ATOM 1404 C C . PHE A 1 170 ? -8.342 -0.158 24.411 1.00 59.34 170 PHE A C 1
ATOM 1406 O O . PHE A 1 170 ? -7.295 -0.259 23.781 1.00 59.34 170 PHE A O 1
ATOM 1413 N N . ARG A 1 171 ? -8.645 0.953 25.096 1.00 55.44 171 ARG A N 1
ATOM 1414 C CA . ARG A 1 171 ? -7.739 2.116 25.209 1.00 55.44 171 ARG A CA 1
ATOM 1415 C C . ARG A 1 171 ? -6.487 1.838 26.030 1.00 55.44 171 ARG A C 1
ATOM 1417 O O . ARG A 1 171 ? -5.481 2.516 25.851 1.00 55.44 171 ARG A O 1
ATOM 1424 N N . THR A 1 172 ? -6.575 0.896 26.963 1.00 57.91 172 THR A N 1
ATOM 1425 C CA . THR A 1 172 ? -5.463 0.505 27.839 1.00 57.91 172 THR A CA 1
ATOM 1426 C C . THR A 1 172 ? -4.645 -0.660 27.296 1.00 57.91 172 THR A C 1
ATOM 1428 O O . THR A 1 172 ? -3.623 -1.000 27.894 1.00 57.91 172 THR A O 1
ATOM 1431 N N . LEU A 1 173 ? -5.053 -1.261 26.168 1.00 55.97 173 LEU A N 1
ATOM 1432 C CA . LEU A 1 173 ? -4.191 -2.184 25.440 1.00 55.97 173 LEU A CA 1
ATOM 1433 C C . LEU A 1 173 ? -2.877 -1.455 25.150 1.00 55.97 173 LEU A C 1
ATOM 1435 O O . LEU A 1 173 ? -2.914 -0.319 24.670 1.00 55.97 173 LEU A O 1
ATOM 1439 N N . PRO A 1 174 ? -1.721 -2.068 25.452 1.00 49.78 174 PRO A N 1
ATOM 1440 C CA . PRO A 1 174 ? -0.450 -1.448 25.152 1.00 49.78 174 PRO A CA 1
ATOM 1441 C C . PRO A 1 174 ? -0.410 -1.207 23.646 1.00 49.78 174 PRO A C 1
ATOM 1443 O O . PRO A 1 174 ? -0.348 -2.146 22.849 1.00 49.78 174 PRO A O 1
ATOM 1446 N N . PHE A 1 175 ? -0.478 0.068 23.259 1.00 51.75 175 PHE A N 1
ATOM 1447 C CA . PHE A 1 175 ? -0.062 0.495 21.936 1.00 51.75 175 PHE A CA 1
ATOM 1448 C C . PHE A 1 175 ? 1.322 -0.119 21.692 1.00 51.75 175 PHE A C 1
ATOM 1450 O O . PHE A 1 175 ? 2.121 -0.167 22.638 1.00 51.75 175 PHE A O 1
ATOM 1457 N N . PRO A 1 176 ? 1.629 -0.605 20.474 1.00 54.25 176 PRO A N 1
ATOM 1458 C CA . PRO A 1 176 ? 2.995 -0.994 20.147 1.00 54.25 176 PRO A CA 1
ATOM 1459 C C . PRO A 1 176 ? 3.907 0.134 20.635 1.00 54.25 176 PRO A C 1
ATOM 1461 O O . PRO A 1 176 ? 3.660 1.279 20.261 1.00 54.25 176 PRO A O 1
ATOM 1464 N N . GLU A 1 177 ? 4.873 -0.141 21.523 1.00 43.91 177 GLU A N 1
ATOM 1465 C CA . GLU A 1 177 ? 5.624 0.898 22.267 1.00 43.91 177 GLU A CA 1
ATOM 1466 C C . GLU A 1 177 ? 6.178 2.000 21.352 1.00 43.91 177 GLU A C 1
ATOM 1468 O O . GLU A 1 177 ? 6.365 3.149 21.738 1.00 43.91 177 GLU A O 1
ATOM 1473 N N . GLU A 1 178 ? 6.423 1.633 20.105 1.00 44.38 178 GLU A N 1
ATOM 1474 C CA . GLU A 1 178 ? 6.958 2.459 19.046 1.00 44.38 178 GLU A CA 1
ATOM 1475 C C . GLU A 1 178 ? 5.932 3.444 18.447 1.00 44.38 178 GLU A C 1
ATOM 1477 O O . GLU A 1 178 ? 6.319 4.515 17.988 1.00 44.38 178 GLU A O 1
ATOM 1482 N N . ALA A 1 179 ? 4.635 3.113 18.460 1.00 42.25 179 ALA A N 1
ATOM 1483 C CA . ALA A 1 179 ? 3.540 4.027 18.125 1.00 42.25 179 ALA A CA 1
ATOM 1484 C C . ALA A 1 179 ? 3.311 5.051 19.249 1.00 42.25 179 ALA A C 1
ATOM 1486 O O . ALA A 1 179 ? 3.075 6.226 18.972 1.00 42.25 179 ALA A O 1
ATOM 1487 N N . THR A 1 180 ? 3.454 4.624 20.508 1.00 42.53 180 THR A N 1
ATOM 1488 C CA . THR A 1 180 ? 3.386 5.496 21.691 1.00 42.53 180 THR A CA 1
ATOM 1489 C C . THR A 1 180 ? 4.556 6.474 21.737 1.00 42.53 180 THR A C 1
ATOM 1491 O O . THR A 1 180 ? 4.343 7.653 21.994 1.00 42.53 180 THR A O 1
ATOM 1494 N N . LYS A 1 181 ? 5.781 6.008 21.438 1.00 43.75 181 LYS A N 1
ATOM 1495 C CA . LYS A 1 181 ? 6.975 6.867 21.347 1.00 43.75 181 LYS A CA 1
ATOM 1496 C C . LYS A 1 181 ? 6.802 7.959 20.295 1.00 43.75 181 LYS A C 1
ATOM 1498 O O . LYS A 1 181 ? 6.967 9.119 20.619 1.00 43.75 181 LYS A O 1
ATOM 1503 N N . PHE A 1 182 ? 6.351 7.629 19.084 1.00 42.09 182 PHE A N 1
ATOM 1504 C CA . PHE A 1 182 ? 6.159 8.634 18.031 1.00 42.09 182 PHE A CA 1
ATOM 1505 C C . PHE A 1 182 ? 5.046 9.657 18.343 1.00 42.09 182 PHE A C 1
ATOM 1507 O O . PHE A 1 182 ? 5.212 10.841 18.075 1.00 42.09 182 PHE A O 1
ATOM 1514 N N . LEU A 1 183 ? 3.932 9.232 18.954 1.00 40.03 183 LEU A N 1
ATOM 1515 C CA . LEU A 1 183 ? 2.854 10.148 19.366 1.00 40.03 183 LEU A CA 1
ATOM 1516 C C . LEU A 1 183 ? 3.259 11.096 20.509 1.00 40.03 183 LEU A C 1
ATOM 1518 O O . LEU A 1 183 ? 2.647 12.151 20.661 1.00 40.03 183 LEU A O 1
ATOM 1522 N N . LEU A 1 184 ? 4.251 10.714 21.318 1.00 40.72 184 LEU A N 1
ATOM 1523 C CA . LEU A 1 184 ? 4.751 11.507 22.445 1.00 40.72 184 LEU A CA 1
ATOM 1524 C C . LEU A 1 184 ? 6.034 12.289 22.112 1.00 40.72 184 LEU A C 1
ATOM 1526 O O . LEU A 1 184 ? 6.284 13.307 22.750 1.00 40.72 184 LEU A O 1
ATOM 1530 N N . ASP A 1 185 ? 6.809 11.855 21.113 1.00 36.19 185 ASP A N 1
ATOM 1531 C CA . ASP A 1 185 ? 8.052 12.502 20.668 1.00 36.19 185 ASP A CA 1
ATOM 1532 C C . ASP A 1 185 ? 7.810 13.652 19.658 1.00 36.19 185 ASP A C 1
ATOM 1534 O O . ASP A 1 185 ? 8.723 14.434 19.402 1.00 36.19 185 ASP A O 1
ATOM 1538 N N . GLU A 1 186 ? 6.587 13.827 19.130 1.00 32.03 186 GLU A N 1
ATOM 1539 C CA . GLU A 1 186 ? 6.158 15.034 18.387 1.00 32.03 186 GLU A CA 1
ATOM 1540 C C . GLU A 1 186 ? 5.375 16.041 19.262 1.00 32.03 186 GLU A C 1
ATOM 1542 O O . GLU A 1 186 ? 4.421 16.682 18.813 1.00 32.03 186 GLU A O 1
ATOM 1547 N N . VAL A 1 187 ? 5.785 16.226 20.520 1.00 27.92 187 VAL A N 1
ATOM 1548 C CA . VAL A 1 187 ? 5.412 17.416 21.303 1.00 27.92 187 VAL A CA 1
ATOM 1549 C C . VAL A 1 187 ? 6.635 18.338 21.391 1.00 27.92 187 VAL A C 1
ATOM 1551 O O . VAL A 1 187 ? 7.565 18.008 22.128 1.00 27.92 187 VAL A O 1
ATOM 1554 N N . PRO A 1 188 ? 6.689 19.461 20.647 1.00 33.59 188 PRO A N 1
ATOM 1555 C CA . PRO A 1 188 ? 7.589 20.556 20.997 1.00 33.59 188 PRO A CA 1
ATOM 1556 C C . PRO A 1 188 ? 7.207 21.196 22.340 1.00 33.59 188 PRO A C 1
ATOM 1558 O O . PRO A 1 188 ? 5.994 21.266 22.652 1.00 33.59 188 PRO A O 1
#